Protein AF-A0A534JGQ1-F1 (afdb_monomer_lite)

Secondary structure (DSSP, 8-state):
--HHHHHHHHHHHHHHHHHHHS----S-S-----TTSEEEEEEEEEEP---SSEEEEEEEEEEEE----TTEEEEEEEEEEE--TT-EEEEEEEESS--SS-SEEEPPTTT-PEEE--SSEEEEE--SSTTEEEEEEE-EETTEE--S-SSEEEEEEEEEEEETTPPP--EEEEEEEEEEE-SS-EEEEEEEEEEE--

Radius of gyration: 22.87 Å; chains: 1; bounding box: 41×34×90 Å

Sequence (198 aa):
MTVLMLVAAALLGSFLATVATDTLRLGPSSYVLPRDALGVFVTVTRSADGDPKTDYYSVLIRIENRVTDPAIQPYRADVIVRVASGGIFGGWWPVAGDYEGPGALTLPPPDGRTLSFPAGAIGTQRTSAFDLIHWTASGERGLRSQPIFGSSTNFYIETVRVPEGNSLAPIVTVSLFWYFRNALQAYPVASSTITGSP

Foldseek 3Di:
DPVVVVVVCVVVVVVVVVVVVVPPDPDDQADDADPPQKDKDKDKDWDDDPDQWKTKIKIKIKIWGPDPPPQKFWFKKKKKKFWPAQKAFDDKDWQWADDPDDQWDQADPPRRDIGGYAHFDKDWDDDPGRGMTMIMTGQDDPPGGDHRDHTMTMIMGNIIIHTPPDDIKMWMKMKIWIWRDDPP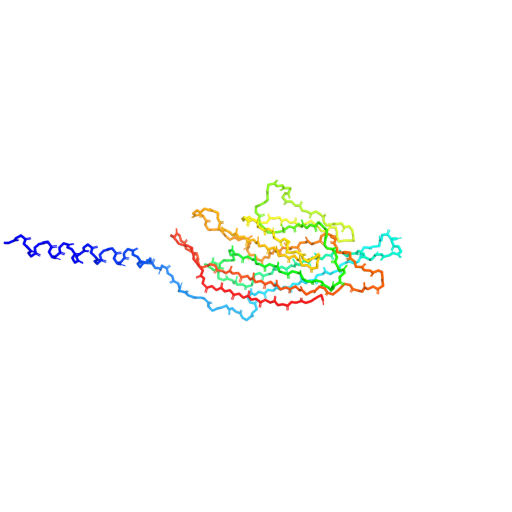DTDTHDMDMDIDTD

Structure (mmCIF, N/CA/C/O backbone):
data_AF-A0A534JGQ1-F1
#
_entry.id   AF-A0A534JGQ1-F1
#
loop_
_atom_site.group_PDB
_atom_site.id
_atom_site.type_symbol
_atom_site.label_atom_id
_atom_site.label_alt_id
_atom_site.label_comp_id
_atom_site.label_asym_id
_atom_site.label_entity_id
_atom_site.label_seq_id
_atom_site.pdbx_PDB_ins_code
_atom_site.Cartn_x
_atom_site.Cartn_y
_atom_site.Cartn_z
_atom_site.occupancy
_atom_site.B_iso_or_equiv
_atom_site.auth_seq_id
_atom_site.auth_comp_id
_atom_site.auth_asym_id
_atom_site.auth_atom_id
_atom_site.pdbx_PDB_model_num
ATOM 1 N N . MET A 1 1 ? -11.899 16.059 64.165 1.00 53.81 1 MET A N 1
ATOM 2 C CA . MET A 1 1 ? -12.766 15.440 63.132 1.00 53.81 1 MET A CA 1
ATOM 3 C C . MET A 1 1 ? -12.462 15.901 61.699 1.00 53.81 1 MET A C 1
ATOM 5 O O . MET A 1 1 ? -13.093 15.419 60.776 1.00 53.81 1 MET A O 1
ATOM 9 N N . THR A 1 2 ? -11.494 16.796 61.486 1.00 58.94 2 THR A N 1
ATOM 10 C CA . THR A 1 2 ? -11.183 17.414 60.181 1.00 58.94 2 THR A CA 1
ATOM 11 C C . THR A 1 2 ? -10.088 16.689 59.394 1.00 58.94 2 THR A C 1
ATOM 13 O O . THR A 1 2 ? -10.147 16.633 58.171 1.00 58.94 2 THR A O 1
ATOM 16 N N . VAL A 1 3 ? -9.125 16.062 60.076 1.00 53.72 3 VAL A N 1
ATOM 17 C CA . VAL A 1 3 ? -7.995 15.369 59.423 1.00 53.72 3 VAL A CA 1
ATOM 18 C C . VAL A 1 3 ? -8.436 14.073 58.726 1.00 53.72 3 VAL A C 1
ATOM 20 O O . VAL A 1 3 ? -7.987 13.788 57.622 1.00 53.72 3 VAL A O 1
ATOM 23 N N . LEU A 1 4 ? -9.375 13.322 59.316 1.00 50.81 4 LEU A N 1
ATOM 24 C CA . LEU A 1 4 ? -9.863 12.057 58.747 1.00 50.81 4 LEU A CA 1
ATOM 25 C C . LEU A 1 4 ? -10.649 12.264 57.435 1.00 50.81 4 LEU A C 1
ATOM 27 O O . LEU A 1 4 ? -10.512 11.475 56.506 1.00 50.81 4 LEU A O 1
ATOM 31 N N . MET A 1 5 ? -11.426 13.352 57.339 1.00 53.75 5 MET A N 1
ATOM 32 C CA . MET A 1 5 ? -12.146 13.729 56.113 1.00 53.75 5 MET A CA 1
ATOM 33 C C . MET A 1 5 ? -11.197 14.167 54.996 1.00 53.75 5 MET A C 1
ATOM 35 O O . MET A 1 5 ? -11.438 13.839 53.840 1.00 53.75 5 MET A O 1
ATOM 39 N N . LEU A 1 6 ? -10.107 14.864 55.331 1.00 53.91 6 LEU A N 1
ATOM 40 C CA . LEU A 1 6 ? -9.097 15.286 54.357 1.00 53.91 6 LEU A CA 1
ATOM 41 C C . LEU A 1 6 ? -8.338 14.094 53.767 1.00 53.91 6 LEU A C 1
ATOM 43 O O . LEU A 1 6 ? -8.118 14.050 52.562 1.00 53.91 6 LEU A O 1
ATOM 47 N N . VAL A 1 7 ? -8.000 13.100 54.593 1.00 59.41 7 VAL A N 1
ATOM 48 C CA . VAL A 1 7 ? -7.356 11.862 54.128 1.00 59.41 7 VAL A CA 1
ATOM 49 C C . VAL A 1 7 ? -8.317 11.033 53.273 1.00 59.41 7 VAL A C 1
ATOM 51 O O . VAL A 1 7 ? -7.926 10.554 52.213 1.00 59.41 7 VAL A O 1
ATOM 54 N N . ALA A 1 8 ? -9.587 10.921 53.674 1.00 54.66 8 ALA A N 1
ATOM 55 C CA . ALA A 1 8 ? -10.603 10.227 52.883 1.00 54.66 8 ALA A CA 1
ATOM 56 C C . ALA A 1 8 ? -10.868 10.920 51.534 1.00 54.66 8 ALA A C 1
ATOM 58 O O . ALA A 1 8 ? -10.947 10.248 50.510 1.00 54.66 8 ALA A O 1
ATOM 59 N N . ALA A 1 9 ? -10.940 12.254 51.505 1.00 57.72 9 ALA A N 1
ATOM 60 C CA . ALA A 1 9 ? -11.116 13.025 50.275 1.00 57.72 9 ALA A CA 1
ATOM 61 C C . ALA A 1 9 ? -9.882 12.959 49.362 1.00 57.72 9 ALA A C 1
ATOM 63 O O . ALA A 1 9 ? -10.031 12.863 48.147 1.00 57.72 9 ALA A O 1
ATOM 64 N N . ALA A 1 10 ? -8.672 12.956 49.928 1.00 55.16 10 ALA A N 1
ATOM 65 C CA . ALA A 1 10 ? -7.435 12.806 49.165 1.00 55.16 10 ALA A CA 1
ATOM 66 C C . ALA A 1 10 ? -7.296 11.399 48.563 1.00 55.16 10 ALA A C 1
ATOM 68 O O . ALA A 1 10 ? -6.889 11.278 47.412 1.00 55.16 10 ALA A O 1
ATOM 69 N N . LEU A 1 11 ? -7.682 10.353 49.303 1.00 53.56 11 LEU A N 1
ATOM 70 C CA . LEU A 1 11 ? -7.700 8.971 48.811 1.00 53.56 11 LEU A CA 1
ATOM 71 C C . LEU A 1 11 ? -8.790 8.739 47.759 1.00 53.56 11 LEU A C 1
ATOM 73 O O . LEU A 1 11 ? -8.560 8.028 46.787 1.00 53.56 11 LEU A O 1
ATOM 77 N N . LEU A 1 12 ? -9.965 9.357 47.912 1.00 50.16 12 LEU A N 1
ATOM 78 C CA . LEU A 1 12 ? -11.032 9.277 46.913 1.00 50.16 12 LEU A CA 1
ATOM 79 C C . LEU A 1 12 ? -10.681 10.085 45.654 1.00 50.16 12 LEU A C 1
ATOM 81 O O . LEU A 1 12 ? -10.940 9.640 44.540 1.00 50.16 12 LEU A O 1
ATOM 85 N N . GLY A 1 13 ? -10.055 11.253 45.826 1.00 52.19 13 GLY A N 1
ATOM 86 C CA . GLY A 1 13 ? -9.576 12.101 44.737 1.00 52.19 13 GLY A CA 1
ATOM 87 C C . GLY A 1 13 ? -8.433 11.459 43.955 1.00 52.19 13 GLY A C 1
ATOM 88 O O . GLY A 1 13 ? -8.450 11.493 42.728 1.00 52.19 13 GLY A O 1
ATOM 89 N N . SER A 1 14 ? -7.4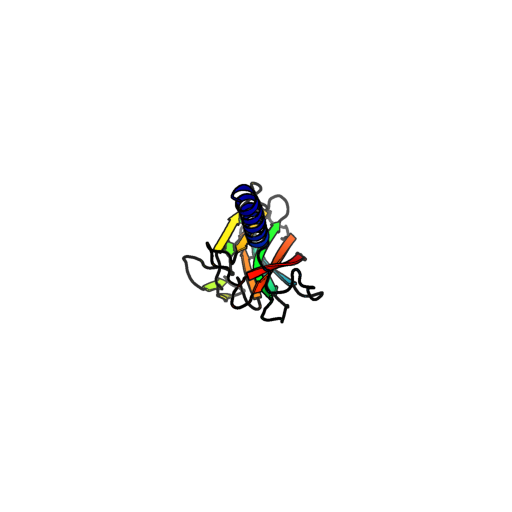84 10.808 44.636 1.00 51.44 14 SER A N 1
ATOM 90 C CA . SER A 1 14 ? -6.433 10.037 43.970 1.00 51.44 14 SER A CA 1
ATOM 91 C C . SER A 1 14 ? -6.996 8.783 43.307 1.00 51.44 14 SER A C 1
ATOM 93 O O . SER A 1 14 ? -6.642 8.517 42.166 1.00 51.44 14 SER A O 1
ATOM 95 N N . PHE A 1 15 ? -7.936 8.064 43.928 1.00 51.28 15 PHE A N 1
ATOM 96 C CA . PHE A 1 15 ? -8.607 6.925 43.295 1.00 51.28 15 PHE A CA 1
ATOM 97 C C . PHE A 1 15 ? -9.347 7.334 42.011 1.00 51.28 15 PHE A C 1
ATOM 99 O O . PHE A 1 15 ? -9.134 6.725 40.968 1.00 51.28 15 PHE A O 1
ATOM 106 N N . LEU A 1 16 ? -10.134 8.416 42.038 1.00 51.69 16 LEU A N 1
ATOM 107 C CA . LEU A 1 16 ? -10.824 8.933 40.850 1.00 51.69 16 LEU A CA 1
ATOM 108 C C . LEU A 1 16 ? -9.852 9.466 39.787 1.00 51.69 16 LEU A C 1
ATOM 110 O O . LEU A 1 16 ? -10.082 9.243 38.603 1.00 51.69 16 LEU A O 1
ATOM 114 N N . ALA A 1 17 ? -8.752 10.112 40.182 1.00 48.53 17 ALA A N 1
ATOM 115 C CA . ALA A 1 17 ? -7.719 10.563 39.248 1.00 48.53 17 ALA A CA 1
ATOM 116 C C . ALA A 1 17 ? -6.944 9.392 38.616 1.00 48.53 17 ALA A C 1
ATOM 118 O O . ALA A 1 17 ? -6.585 9.466 37.444 1.00 48.53 17 ALA A O 1
ATOM 119 N N . THR A 1 18 ? -6.736 8.298 39.355 1.00 44.84 18 THR A N 1
ATOM 120 C CA . THR A 1 18 ? -6.043 7.101 38.848 1.00 44.84 18 THR A CA 1
ATOM 121 C C . THR A 1 18 ? -6.963 6.273 37.941 1.00 44.84 18 THR A C 1
ATOM 123 O O . THR A 1 18 ? -6.531 5.801 36.893 1.00 44.84 18 THR A O 1
ATOM 126 N N . VAL A 1 19 ? -8.258 6.171 38.271 1.00 48.34 19 VAL A N 1
ATOM 127 C CA . VAL A 1 19 ? -9.272 5.553 37.393 1.00 48.34 19 VAL A CA 1
ATOM 128 C C . VAL A 1 19 ? -9.524 6.414 36.148 1.00 48.34 19 VAL A C 1
ATOM 130 O O . VAL A 1 19 ? -9.790 5.872 35.084 1.00 48.34 19 VAL A O 1
ATOM 133 N N . ALA A 1 20 ? -9.377 7.741 36.226 1.00 44.94 20 ALA A N 1
ATOM 134 C CA . ALA A 1 20 ? -9.488 8.618 35.057 1.00 44.94 20 ALA A CA 1
ATOM 135 C C . ALA A 1 20 ? -8.320 8.467 34.064 1.00 44.94 20 ALA A C 1
ATOM 137 O O . ALA A 1 20 ? -8.494 8.744 32.877 1.00 44.94 20 ALA A O 1
ATOM 138 N N . THR A 1 21 ? -7.144 8.020 34.519 1.00 45.94 21 THR A N 1
ATOM 139 C CA . THR A 1 21 ? -6.029 7.685 33.617 1.00 45.94 21 THR A CA 1
ATOM 140 C C . THR A 1 21 ? -6.145 6.293 33.010 1.00 45.94 21 THR A C 1
ATOM 142 O O . THR A 1 21 ? -5.566 6.052 31.951 1.00 45.94 21 THR A O 1
ATOM 145 N N . ASP A 1 22 ? -6.929 5.405 33.624 1.00 43.59 22 ASP A N 1
ATOM 146 C CA . ASP A 1 22 ? -7.271 4.116 33.034 1.00 43.59 22 ASP A CA 1
ATOM 147 C C . ASP A 1 22 ? -8.451 4.340 32.087 1.00 43.59 22 ASP A C 1
ATOM 149 O O . ASP A 1 22 ? -9.627 4.276 32.447 1.00 43.59 22 ASP A O 1
ATOM 153 N N . THR A 1 23 ? -8.126 4.740 30.859 1.00 57.50 23 THR A N 1
ATOM 154 C CA . THR A 1 23 ? -9.116 4.993 29.813 1.00 57.50 23 THR A CA 1
ATOM 155 C C . THR A 1 23 ? -9.907 3.706 29.627 1.00 57.50 23 THR A C 1
ATOM 157 O O . THR A 1 23 ? -9.396 2.735 29.074 1.00 57.50 23 THR A O 1
ATOM 160 N N . LEU A 1 24 ? -11.135 3.673 30.149 1.00 67.38 24 LEU A N 1
ATOM 161 C CA . LEU A 1 24 ? -11.964 2.475 30.193 1.00 67.38 24 LEU A CA 1
ATOM 162 C C . LEU A 1 24 ? -12.174 1.990 28.754 1.00 67.38 24 LEU A C 1
ATOM 164 O O . LEU A 1 24 ? -12.918 2.596 27.984 1.00 67.38 24 LEU A O 1
ATOM 168 N N . ARG A 1 25 ? -11.423 0.959 28.358 1.00 74.19 25 ARG A N 1
ATOM 169 C CA . ARG A 1 25 ? -11.355 0.477 26.979 1.00 74.19 25 ARG A CA 1
ATOM 170 C C . ARG A 1 25 ? -12.551 -0.434 26.736 1.00 74.19 25 ARG A C 1
ATOM 172 O O . ARG A 1 25 ? -12.612 -1.547 27.249 1.00 74.19 25 ARG A O 1
ATOM 179 N N . LEU A 1 26 ? -13.530 0.059 25.986 1.00 82.00 26 LEU A N 1
ATOM 180 C CA . LEU A 1 26 ? -14.804 -0.616 25.744 1.00 82.00 26 LEU A CA 1
ATOM 181 C C . LEU A 1 26 ? -14.701 -1.564 24.546 1.00 82.00 26 LEU A C 1
ATOM 183 O O . LEU A 1 26 ? -15.372 -1.389 23.529 1.00 82.00 26 LEU A O 1
ATOM 187 N N . GLY A 1 27 ? -13.837 -2.567 24.665 1.00 85.31 27 GLY A N 1
ATOM 188 C CA . GLY A 1 27 ? -13.618 -3.556 23.620 1.00 85.31 27 GLY A CA 1
ATOM 189 C C . GLY A 1 27 ? -12.292 -4.297 23.780 1.00 85.31 27 GLY A C 1
ATOM 190 O O . GLY A 1 27 ? -11.651 -4.218 24.830 1.00 85.31 27 GLY A O 1
ATOM 191 N N . PRO A 1 28 ? -11.857 -5.026 22.742 1.00 88.38 28 PRO A N 1
ATOM 192 C CA . PRO A 1 28 ? -10.640 -5.818 22.811 1.00 88.38 28 PRO A CA 1
ATOM 193 C C . PRO A 1 28 ? -9.408 -4.920 22.935 1.00 88.38 28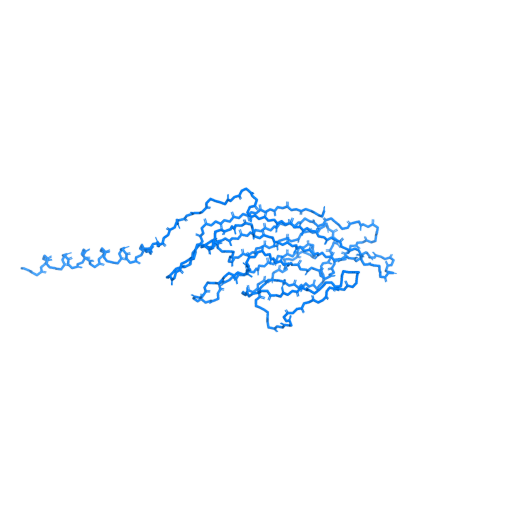 PRO A C 1
ATOM 195 O O . PRO A 1 28 ? -9.370 -3.821 22.384 1.00 88.38 28 PRO A O 1
ATOM 198 N N . SER A 1 29 ? -8.376 -5.392 23.632 1.00 87.69 29 SER A N 1
ATOM 199 C CA . SER A 1 29 ? -7.087 -4.695 23.703 1.00 87.69 29 SER A CA 1
ATOM 200 C C . SER A 1 29 ? -6.169 -4.998 22.514 1.00 87.69 29 SER A C 1
ATOM 202 O O . SER A 1 29 ? -5.261 -4.219 22.223 1.00 87.69 29 SER A O 1
ATOM 204 N N . SER A 1 30 ? -6.425 -6.118 21.836 1.00 91.81 30 SER A N 1
ATOM 205 C CA . SER A 1 30 ? -5.731 -6.608 20.647 1.00 91.81 30 SER A CA 1
ATOM 206 C C . SER A 1 30 ? -6.695 -7.423 19.786 1.00 91.81 30 SER A C 1
ATOM 208 O O . SER A 1 30 ? -7.712 -7.908 20.283 1.00 91.81 30 SER A O 1
ATOM 210 N N . TYR A 1 31 ? -6.384 -7.584 18.504 1.00 94.75 31 TYR A N 1
ATOM 211 C CA . TYR A 1 31 ? -7.175 -8.403 17.591 1.00 94.75 31 TYR A CA 1
ATOM 212 C C . TYR A 1 31 ? -6.276 -9.393 16.854 1.00 94.75 31 TYR A C 1
ATOM 214 O O . TYR A 1 31 ? -5.246 -9.011 16.298 1.00 94.75 31 TYR A O 1
ATOM 222 N N . VAL A 1 32 ? -6.662 -10.670 16.845 1.00 96.31 32 VAL A N 1
ATOM 223 C CA . VAL A 1 32 ? -5.926 -11.705 16.113 1.00 96.31 32 VAL A CA 1
ATOM 224 C C . VAL A 1 32 ? -6.324 -11.630 14.644 1.00 96.31 32 VAL A C 1
ATOM 226 O O . VAL A 1 32 ? -7.436 -11.996 14.274 1.00 96.31 32 VAL A O 1
ATOM 229 N N . LEU A 1 33 ? -5.411 -11.137 13.810 1.00 96.19 33 LEU A N 1
ATOM 230 C CA . LEU A 1 33 ? -5.634 -11.031 12.373 1.00 96.19 33 LEU A CA 1
ATOM 231 C C . LEU A 1 33 ? -5.677 -12.419 11.709 1.00 96.19 33 LEU A C 1
ATOM 233 O O . LEU A 1 33 ? -4.881 -13.293 12.073 1.00 96.19 33 LEU A O 1
ATOM 237 N N . PRO A 1 34 ? -6.543 -12.630 10.698 1.00 94.94 34 PRO A N 1
ATOM 238 C CA . PRO A 1 34 ? -6.436 -13.798 9.833 1.00 94.94 34 PRO A CA 1
ATOM 239 C C . PRO A 1 34 ? -5.087 -13.798 9.101 1.00 94.94 34 PRO A C 1
ATOM 241 O O . PRO A 1 34 ? -4.481 -12.747 8.874 1.00 94.94 34 PRO A O 1
ATOM 244 N N . ARG A 1 35 ? -4.608 -14.986 8.710 1.00 92.38 35 ARG A N 1
ATOM 245 C CA . ARG A 1 35 ? -3.290 -15.158 8.068 1.00 92.38 35 ARG A CA 1
ATOM 246 C C . ARG A 1 35 ? -3.119 -14.269 6.829 1.00 92.38 35 ARG A C 1
ATOM 248 O O . ARG A 1 35 ? -2.015 -13.812 6.560 1.00 92.38 35 ARG A O 1
ATOM 255 N N . ASP A 1 36 ? -4.192 -14.039 6.089 1.00 93.62 36 ASP A N 1
ATOM 256 C CA . ASP A 1 36 ? -4.238 -13.272 4.849 1.00 93.62 36 ASP A CA 1
ATOM 257 C C . ASP A 1 36 ? -4.909 -11.898 5.016 1.00 93.62 36 ASP A C 1
ATOM 259 O O . ASP A 1 36 ? -5.370 -11.326 4.036 1.00 93.62 36 ASP A O 1
ATOM 263 N N . ALA A 1 37 ? -4.939 -11.338 6.234 1.00 95.75 37 ALA A N 1
ATOM 264 C CA . ALA A 1 37 ? -5.572 -10.045 6.536 1.00 95.75 37 ALA A CA 1
ATOM 265 C C . ALA A 1 37 ? -5.145 -8.885 5.619 1.00 95.75 37 ALA A C 1
ATOM 267 O O . ALA A 1 37 ? -5.928 -7.959 5.399 1.00 95.75 37 ALA A O 1
ATOM 268 N N . LEU A 1 38 ? -3.912 -8.932 5.109 1.00 96.75 38 LEU A N 1
ATOM 269 C CA . LEU A 1 38 ? -3.338 -7.966 4.180 1.00 96.75 38 LEU A CA 1
ATOM 270 C C . LEU A 1 38 ? -3.011 -8.662 2.853 1.00 96.75 38 LEU A C 1
ATOM 272 O O . LEU A 1 38 ? -2.301 -9.664 2.835 1.00 96.75 38 LEU A O 1
ATOM 276 N N . GLY A 1 39 ? -3.496 -8.107 1.743 1.00 95.38 39 GLY A N 1
ATOM 277 C CA . GLY A 1 39 ? -3.053 -8.449 0.391 1.00 95.38 39 GLY A CA 1
ATOM 278 C C . GLY A 1 39 ? -2.266 -7.297 -0.230 1.00 95.38 39 GLY A C 1
ATOM 279 O O . GLY A 1 39 ? -2.650 -6.139 -0.077 1.00 95.38 39 GLY A O 1
ATOM 280 N N . VAL A 1 40 ? -1.177 -7.600 -0.937 1.00 94.88 40 VAL A N 1
ATOM 281 C CA . VAL A 1 40 ? -0.375 -6.608 -1.668 1.00 94.88 40 VAL A CA 1
ATOM 282 C C . VAL A 1 40 ? -0.105 -7.136 -3.067 1.00 94.88 40 VAL A C 1
ATOM 284 O O . VAL A 1 40 ? 0.408 -8.242 -3.217 1.00 94.88 40 VAL A O 1
ATOM 287 N N . PHE A 1 41 ? -0.433 -6.338 -4.078 1.00 93.56 41 PHE A N 1
ATOM 288 C CA . PHE A 1 41 ? -0.172 -6.652 -5.479 1.00 93.56 41 PHE A CA 1
ATOM 289 C C . PHE A 1 41 ? 0.594 -5.504 -6.110 1.00 93.56 41 PHE A C 1
ATOM 291 O O . PHE A 1 41 ? 0.178 -4.351 -6.003 1.00 93.56 41 PHE A O 1
ATOM 298 N N . VAL A 1 42 ? 1.702 -5.825 -6.768 1.00 93.56 42 VAL A N 1
ATOM 299 C CA . VAL A 1 42 ? 2.568 -4.849 -7.424 1.00 93.56 42 VAL A CA 1
ATOM 300 C C . VAL A 1 42 ? 2.494 -5.092 -8.922 1.00 93.56 42 VAL A C 1
ATOM 302 O O . VAL A 1 42 ? 2.634 -6.216 -9.388 1.00 93.56 42 VAL A O 1
ATOM 305 N N . THR A 1 43 ? 2.245 -4.042 -9.689 1.00 92.12 43 THR A N 1
ATOM 306 C CA . THR A 1 43 ? 2.254 -4.086 -11.150 1.00 92.12 43 THR A CA 1
ATOM 307 C C . THR A 1 43 ? 3.233 -3.046 -11.653 1.00 92.12 43 THR A C 1
ATOM 309 O O . THR A 1 43 ? 3.129 -1.872 -11.302 1.00 92.12 43 THR A O 1
ATOM 312 N N . VAL A 1 44 ? 4.181 -3.483 -12.476 1.00 91.75 44 VAL A N 1
ATOM 313 C CA . VAL A 1 44 ? 5.176 -2.621 -13.113 1.00 91.75 44 VAL A CA 1
ATOM 314 C C . VAL A 1 44 ? 4.887 -2.575 -14.601 1.00 91.75 44 VAL A C 1
ATOM 316 O O . VAL A 1 44 ? 4.790 -3.616 -15.247 1.00 91.75 44 VAL A O 1
ATOM 319 N N . THR A 1 45 ? 4.768 -1.369 -15.145 1.00 90.31 45 THR A N 1
ATOM 320 C CA . THR A 1 45 ? 4.529 -1.161 -16.576 1.00 90.31 45 THR A CA 1
ATOM 321 C C . THR A 1 45 ? 5.675 -0.357 -17.155 1.00 90.31 45 THR A C 1
ATOM 323 O O . THR A 1 45 ? 5.971 0.723 -16.654 1.00 90.31 45 THR A O 1
ATOM 326 N N . ARG A 1 46 ? 6.329 -0.874 -18.199 1.00 87.69 46 ARG A N 1
ATOM 327 C CA . ARG A 1 46 ? 7.330 -0.117 -18.961 1.00 87.69 46 ARG A CA 1
ATOM 328 C C . ARG A 1 46 ? 6.621 0.801 -19.951 1.00 87.69 46 ARG A C 1
ATOM 330 O O . ARG A 1 46 ? 5.776 0.342 -20.718 1.00 87.69 46 ARG A O 1
ATOM 337 N N . SER A 1 47 ? 7.004 2.067 -19.957 1.00 83.56 47 SER A N 1
ATOM 338 C CA . SER A 1 47 ? 6.579 3.054 -20.942 1.00 83.56 47 SER A CA 1
ATOM 339 C C . SER A 1 47 ? 7.618 3.121 -22.055 1.00 83.56 47 SER A C 1
ATOM 341 O O . SER A 1 47 ? 8.805 3.288 -21.787 1.00 83.56 47 SER A O 1
ATOM 343 N N . ALA A 1 48 ? 7.181 2.979 -23.306 1.00 74.12 48 ALA A N 1
ATOM 344 C CA . ALA A 1 48 ? 8.038 3.237 -24.456 1.00 74.12 48 ALA A CA 1
ATOM 345 C C . ALA A 1 48 ? 8.068 4.745 -24.713 1.00 74.12 48 ALA A C 1
ATOM 347 O O . ALA A 1 48 ? 7.028 5.334 -25.003 1.00 74.12 48 ALA A O 1
ATOM 348 N N . ASP A 1 49 ? 9.238 5.364 -24.604 1.00 73.00 49 ASP A N 1
ATOM 349 C CA . ASP A 1 49 ? 9.384 6.814 -24.755 1.00 73.00 49 ASP A CA 1
ATOM 350 C C . ASP A 1 49 ? 10.480 7.219 -25.760 1.00 73.00 49 ASP A C 1
ATOM 352 O O . ASP A 1 49 ? 10.594 8.390 -26.116 1.00 73.00 49 ASP A O 1
ATOM 356 N N . GLY A 1 50 ? 11.232 6.241 -26.280 1.00 71.62 50 GLY A N 1
ATOM 357 C CA . GLY A 1 50 ? 12.270 6.451 -27.286 1.00 71.62 50 GLY A CA 1
ATOM 358 C C . GLY A 1 50 ? 13.551 7.094 -26.748 1.00 71.62 50 GLY A C 1
ATOM 359 O O . GLY A 1 50 ? 14.382 7.501 -27.560 1.00 71.62 50 GLY A O 1
ATOM 360 N N . ASP A 1 51 ? 13.725 7.195 -25.424 1.00 81.00 51 ASP A N 1
ATOM 361 C CA . ASP A 1 51 ? 14.957 7.686 -24.803 1.00 81.00 51 ASP A CA 1
ATOM 362 C C . ASP A 1 51 ? 16.059 6.606 -24.886 1.00 81.00 51 ASP A C 1
ATOM 364 O O . ASP A 1 51 ? 15.922 5.535 -24.295 1.00 81.00 51 ASP A O 1
ATOM 368 N N . PRO A 1 52 ? 17.182 6.864 -25.585 1.00 79.75 52 PRO A N 1
ATOM 369 C CA . PRO A 1 52 ? 18.274 5.903 -25.746 1.00 79.75 52 PRO A CA 1
ATOM 370 C C . PRO A 1 52 ? 19.216 5.852 -24.530 1.00 79.75 52 PRO A C 1
ATOM 372 O O . PRO A 1 52 ? 20.379 5.488 -24.665 1.00 79.75 52 PRO A O 1
ATOM 375 N N . LYS A 1 53 ? 18.809 6.375 -23.369 1.00 84.94 53 LYS A N 1
ATOM 376 C CA . LYS A 1 53 ? 19.629 6.383 -22.144 1.00 84.94 53 LYS A CA 1
ATOM 377 C C . LYS A 1 53 ? 18.872 5.933 -20.906 1.00 84.94 53 LYS A C 1
ATOM 379 O O . LYS A 1 53 ? 19.507 5.552 -19.918 1.00 84.94 53 LYS A O 1
ATOM 384 N N . THR A 1 54 ? 17.547 5.980 -20.943 1.00 87.06 54 THR A N 1
ATOM 385 C CA . THR A 1 54 ? 16.712 5.797 -19.762 1.00 87.06 54 THR A CA 1
ATOM 386 C C . THR A 1 54 ? 15.491 4.971 -20.121 1.00 87.06 54 THR A C 1
ATOM 388 O O . THR A 1 54 ? 14.792 5.279 -21.074 1.00 87.06 54 THR A O 1
ATOM 391 N N . ASP A 1 55 ? 15.199 3.964 -19.307 1.00 88.06 55 ASP A N 1
ATOM 392 C CA . ASP A 1 55 ? 13.921 3.272 -19.335 1.00 88.06 55 ASP A CA 1
ATOM 393 C C . ASP A 1 55 ? 12.971 3.872 -18.296 1.00 88.06 55 ASP A C 1
ATOM 395 O O . ASP A 1 55 ? 13.356 4.157 -17.154 1.00 88.06 55 ASP A O 1
ATOM 399 N N . TYR A 1 56 ? 11.706 4.024 -18.685 1.00 88.88 56 TYR A N 1
ATOM 400 C CA . TYR A 1 56 ? 10.665 4.615 -17.853 1.00 88.88 56 TYR A CA 1
ATOM 401 C C . TYR A 1 56 ? 9.642 3.562 -17.471 1.00 88.88 56 TYR A C 1
ATOM 403 O O . TYR A 1 56 ? 9.159 2.792 -18.301 1.00 88.88 56 TYR A O 1
ATOM 411 N N . TYR A 1 57 ? 9.289 3.555 -16.195 1.00 90.31 57 TYR A N 1
ATOM 412 C CA . TYR A 1 57 ? 8.333 2.619 -15.634 1.00 90.31 57 TYR A CA 1
ATOM 413 C C . TYR A 1 57 ? 7.310 3.346 -14.777 1.00 90.31 57 TYR A C 1
ATOM 415 O O . TYR A 1 57 ? 7.641 4.318 -14.105 1.00 90.31 57 TYR A O 1
ATOM 423 N N . SER A 1 58 ? 6.092 2.830 -14.728 1.00 90.12 58 SER A N 1
ATOM 424 C CA . SER A 1 58 ? 5.117 3.169 -13.699 1.00 90.12 58 SER A CA 1
ATOM 425 C C . SER A 1 58 ? 4.902 1.975 -12.773 1.00 90.12 58 SER A C 1
ATOM 427 O O . SER A 1 58 ? 5.086 0.817 -13.166 1.00 90.12 58 SER A O 1
ATOM 429 N N . VAL A 1 59 ? 4.549 2.253 -11.516 1.00 90.56 59 VAL A N 1
ATOM 430 C CA . VAL A 1 59 ? 4.317 1.218 -10.500 1.00 90.56 59 VAL A CA 1
ATOM 431 C C . VAL A 1 59 ? 2.953 1.438 -9.869 1.00 90.56 59 VAL A C 1
ATOM 433 O O . VAL A 1 59 ? 2.709 2.472 -9.250 1.00 90.56 59 VAL A O 1
ATOM 436 N N . LEU A 1 60 ? 2.073 0.450 -9.995 1.00 90.75 60 LEU A N 1
ATOM 437 C CA . LEU A 1 60 ? 0.790 0.408 -9.308 1.00 90.75 60 LEU A CA 1
ATOM 438 C C . LEU A 1 60 ? 0.862 -0.608 -8.172 1.00 90.75 60 LEU A C 1
ATOM 440 O O . LEU A 1 60 ? 1.159 -1.780 -8.394 1.00 90.75 60 LEU A O 1
ATOM 444 N N . ILE A 1 61 ? 0.565 -0.161 -6.957 1.00 92.00 61 ILE A N 1
ATOM 445 C CA . ILE A 1 61 ? 0.511 -1.005 -5.766 1.00 92.00 61 ILE A CA 1
ATOM 446 C C . ILE A 1 61 ? -0.934 -1.042 -5.293 1.00 92.00 61 ILE A C 1
ATOM 448 O O . ILE A 1 61 ? -1.472 -0.019 -4.880 1.00 92.00 61 ILE A O 1
ATOM 452 N N . ARG A 1 62 ? -1.560 -2.216 -5.334 1.00 91.38 62 ARG A N 1
ATOM 453 C CA . ARG A 1 62 ? -2.888 -2.450 -4.764 1.00 91.38 62 ARG A CA 1
ATOM 454 C C . ARG A 1 62 ? -2.746 -3.078 -3.386 1.00 91.38 62 ARG A C 1
ATOM 456 O O . ARG A 1 62 ? -2.052 -4.079 -3.224 1.00 91.38 62 ARG A O 1
ATOM 463 N N . ILE A 1 63 ? -3.442 -2.501 -2.417 1.00 92.12 63 ILE A N 1
ATOM 464 C CA . ILE A 1 63 ? -3.471 -2.938 -1.023 1.00 92.12 63 ILE A CA 1
ATOM 465 C C . ILE A 1 63 ? -4.885 -3.424 -0.723 1.00 92.12 63 ILE A C 1
ATOM 467 O O . ILE A 1 63 ? -5.850 -2.706 -0.983 1.00 92.12 63 ILE A O 1
ATOM 471 N N . GLU A 1 64 ? -5.017 -4.625 -0.176 1.00 93.44 64 GLU A N 1
ATOM 472 C CA . GLU A 1 64 ? -6.299 -5.218 0.201 1.00 93.44 64 GLU A CA 1
ATOM 473 C C . GLU A 1 64 ? -6.377 -5.441 1.709 1.00 93.44 64 GLU A C 1
ATOM 475 O O . GLU A 1 64 ? -5.498 -6.065 2.302 1.00 93.44 64 GLU A O 1
ATOM 480 N N . ASN A 1 65 ? -7.468 -4.973 2.308 1.00 92.94 65 ASN A N 1
ATOM 481 C CA . ASN A 1 65 ? -7.917 -5.382 3.627 1.00 92.94 65 ASN A CA 1
ATOM 482 C C . ASN A 1 65 ? -8.846 -6.590 3.469 1.00 92.94 65 ASN A C 1
ATOM 484 O O . ASN A 1 65 ? -9.905 -6.487 2.849 1.00 92.94 65 ASN A O 1
ATOM 488 N N . ARG A 1 66 ? -8.463 -7.723 4.056 1.00 95.56 66 ARG A N 1
ATOM 489 C CA . ARG A 1 66 ? -9.265 -8.956 4.061 1.00 95.56 66 ARG A CA 1
ATOM 490 C C . ARG A 1 66 ? -9.876 -9.269 5.425 1.00 95.56 66 ARG A C 1
ATOM 492 O O . ARG A 1 66 ? -10.446 -10.338 5.616 1.00 95.56 66 ARG A O 1
ATOM 499 N N . VAL A 1 67 ? -9.780 -8.342 6.379 1.00 95.62 67 VAL A N 1
ATOM 500 C CA . VAL A 1 67 ? -10.498 -8.444 7.652 1.00 95.62 67 VAL A CA 1
ATOM 501 C C . VAL A 1 67 ? -11.980 -8.167 7.407 1.00 95.62 67 VAL A C 1
ATOM 503 O O . VAL A 1 67 ? -12.345 -7.108 6.901 1.00 95.62 67 VAL A O 1
ATOM 506 N N . THR A 1 68 ? -12.834 -9.125 7.765 1.00 93.38 68 THR A N 1
ATOM 507 C CA . THR A 1 68 ? -14.288 -9.047 7.547 1.00 93.38 68 THR A CA 1
ATOM 508 C C . THR A 1 68 ? -15.061 -8.512 8.750 1.00 93.38 68 THR A C 1
ATOM 510 O O . THR A 1 68 ? -16.251 -8.235 8.627 1.00 93.38 68 THR A O 1
ATOM 513 N N . ASP A 1 69 ? -14.423 -8.401 9.917 1.00 94.25 69 ASP A N 1
ATOM 514 C CA . ASP A 1 69 ? -15.058 -7.869 11.123 1.00 94.25 69 ASP A CA 1
ATOM 515 C C . ASP A 1 69 ? -15.315 -6.358 10.962 1.00 94.25 69 ASP A C 1
ATOM 517 O O . ASP A 1 69 ? -14.361 -5.583 10.863 1.00 94.25 69 ASP A O 1
ATOM 521 N N . PRO A 1 70 ? -16.582 -5.899 10.951 1.00 89.88 70 PRO A N 1
ATOM 522 C CA . PRO A 1 70 ? -16.905 -4.493 10.730 1.00 89.88 70 PRO A CA 1
ATOM 523 C C . PRO A 1 70 ? -16.431 -3.575 11.864 1.00 89.88 70 PRO A C 1
ATOM 525 O O . PRO A 1 70 ? -16.302 -2.369 11.639 1.00 89.88 70 PRO A O 1
ATOM 528 N N . ALA A 1 71 ? -16.154 -4.107 13.057 1.00 91.44 71 ALA A N 1
ATOM 529 C CA . ALA A 1 71 ? -15.583 -3.336 14.154 1.00 91.44 71 ALA A CA 1
ATOM 530 C C . ALA A 1 71 ? -14.070 -3.120 13.995 1.00 91.44 71 ALA A C 1
ATOM 532 O O . ALA A 1 71 ? -13.512 -2.286 14.704 1.00 91.44 71 ALA A O 1
ATOM 533 N N . ILE A 1 72 ? -13.405 -3.832 13.079 1.00 94.38 72 ILE A N 1
ATOM 534 C CA . ILE A 1 72 ? -11.956 -3.784 12.870 1.00 94.38 72 ILE A CA 1
ATOM 535 C C . ILE A 1 72 ? -11.662 -3.142 11.519 1.00 94.38 72 ILE A C 1
ATOM 537 O O . ILE A 1 72 ? -11.807 -3.756 10.466 1.00 94.38 72 ILE A O 1
ATOM 541 N N . GLN A 1 73 ? -11.249 -1.879 11.543 1.00 90.50 73 GLN A N 1
ATOM 542 C CA . GLN A 1 73 ? -11.150 -1.057 10.339 1.00 90.50 73 GLN A CA 1
ATOM 543 C C . GLN A 1 73 ? -9.721 -0.547 10.119 1.00 90.50 73 GLN A C 1
ATOM 545 O O . GLN A 1 73 ? -9.087 -0.107 11.085 1.00 90.50 73 GLN A O 1
ATOM 550 N N . PRO A 1 74 ? -9.204 -0.558 8.874 1.00 91.12 74 PRO A N 1
ATOM 551 C CA . PRO A 1 74 ? -7.908 0.030 8.566 1.00 91.12 74 PRO A CA 1
ATOM 552 C C . PRO A 1 74 ? -7.920 1.535 8.825 1.00 91.12 74 PRO A C 1
ATOM 554 O O . PRO A 1 74 ? -8.750 2.250 8.266 1.00 91.12 74 PRO A O 1
ATOM 557 N N . TYR A 1 75 ? -6.984 2.033 9.627 1.00 88.06 75 TYR A N 1
ATOM 558 C CA . TYR A 1 75 ? -6.877 3.464 9.945 1.00 88.06 75 TYR A CA 1
ATOM 559 C C . TYR A 1 75 ? -5.536 4.065 9.523 1.00 88.06 75 TYR A C 1
ATOM 561 O O . TYR A 1 75 ? -5.417 5.281 9.439 1.00 88.06 75 TYR A O 1
ATOM 569 N N . ARG A 1 76 ? -4.513 3.249 9.257 1.00 90.38 76 ARG A N 1
ATOM 570 C CA . ARG A 1 76 ? -3.226 3.735 8.761 1.00 90.38 76 ARG A CA 1
ATOM 571 C C . ARG A 1 76 ? -2.609 2.732 7.806 1.00 90.38 76 ARG A C 1
ATOM 573 O O . ARG A 1 76 ? -2.652 1.534 8.071 1.00 90.38 76 ARG A O 1
ATOM 580 N N . ALA A 1 77 ? -2.012 3.229 6.733 1.00 91.19 77 ALA A N 1
ATOM 581 C CA . ALA A 1 77 ? -1.192 2.451 5.821 1.00 91.19 77 ALA A CA 1
ATOM 582 C C . ALA A 1 77 ? 0.147 3.159 5.624 1.00 91.19 77 ALA A C 1
ATOM 584 O O . ALA A 1 77 ? 0.164 4.363 5.385 1.00 91.19 77 ALA A O 1
ATOM 585 N N . ASP A 1 78 ? 1.242 2.411 5.697 1.00 91.75 78 ASP A N 1
ATOM 586 C CA . ASP A 1 78 ? 2.579 2.870 5.331 1.00 91.75 78 ASP A CA 1
ATOM 587 C C . ASP A 1 78 ? 3.068 2.028 4.143 1.00 91.75 78 ASP A C 1
ATOM 589 O O . ASP A 1 78 ? 3.067 0.798 4.209 1.00 91.75 78 ASP A O 1
ATOM 593 N N . VAL A 1 79 ? 3.479 2.674 3.052 1.00 91.44 79 VAL A N 1
ATOM 594 C CA . VAL A 1 79 ? 4.037 2.034 1.853 1.00 91.44 79 VAL A CA 1
ATOM 595 C C . VAL A 1 79 ? 5.432 2.574 1.622 1.00 91.44 79 VAL A C 1
ATOM 597 O O . VAL A 1 79 ? 5.635 3.771 1.424 1.00 91.44 79 VAL A O 1
ATOM 600 N N . ILE A 1 80 ? 6.400 1.671 1.618 1.00 91.75 80 ILE A N 1
ATOM 601 C CA . ILE A 1 80 ? 7.792 1.964 1.316 1.00 91.75 80 ILE A CA 1
ATOM 602 C C . ILE A 1 80 ? 8.122 1.282 -0.001 1.00 91.75 80 ILE A C 1
ATOM 604 O O . ILE A 1 80 ? 7.998 0.065 -0.119 1.00 91.75 80 ILE A O 1
ATOM 608 N N . VAL A 1 81 ? 8.563 2.065 -0.979 1.00 91.56 81 VAL A N 1
ATOM 609 C CA . VAL A 1 81 ? 9.023 1.555 -2.271 1.00 91.56 81 VAL A CA 1
ATOM 610 C C . VAL A 1 81 ? 10.500 1.861 -2.408 1.00 91.56 81 VAL A C 1
ATOM 612 O O . VAL A 1 81 ? 10.915 3.013 -2.278 1.00 91.56 81 VAL A O 1
ATOM 615 N N . ARG A 1 82 ? 11.285 0.818 -2.664 1.00 90.56 82 ARG A N 1
ATOM 616 C CA . ARG A 1 82 ? 12.721 0.896 -2.919 1.00 90.56 82 ARG A CA 1
ATOM 617 C C . ARG A 1 82 ? 13.022 0.366 -4.304 1.00 90.56 82 ARG A C 1
ATOM 619 O O . ARG A 1 82 ? 12.483 -0.663 -4.700 1.00 90.56 82 ARG A O 1
ATOM 626 N N . VAL A 1 83 ? 13.906 1.044 -5.014 1.00 88.38 83 VAL A N 1
ATOM 627 C CA . VAL A 1 83 ? 14.427 0.594 -6.308 1.00 88.38 83 VAL A CA 1
ATOM 628 C C . VAL A 1 83 ? 15.941 0.449 -6.226 1.00 88.38 83 VAL A C 1
ATOM 630 O O . VAL A 1 83 ? 16.561 0.886 -5.258 1.00 88.38 83 VAL A O 1
ATOM 633 N N . ALA A 1 84 ? 16.543 -0.224 -7.205 1.00 81.44 84 ALA A N 1
ATOM 634 C CA . ALA A 1 84 ? 17.995 -0.345 -7.268 1.00 81.44 84 ALA A CA 1
ATOM 635 C C . ALA A 1 84 ? 18.669 1.034 -7.417 1.00 81.44 84 ALA A C 1
ATOM 637 O O . ALA A 1 84 ? 18.068 1.990 -7.917 1.00 81.44 84 ALA A O 1
ATOM 638 N N . SER A 1 85 ? 19.938 1.116 -7.005 1.00 68.38 85 SER A N 1
ATOM 639 C CA . SER A 1 85 ? 20.747 2.335 -7.107 1.00 68.38 85 SER A CA 1
ATOM 640 C C . SER A 1 85 ? 20.752 2.883 -8.540 1.00 68.38 85 SER A C 1
ATOM 642 O O . SER A 1 85 ? 20.940 2.132 -9.496 1.00 68.38 85 SER A O 1
ATOM 644 N N . GLY A 1 86 ? 20.527 4.191 -8.682 1.00 69.88 86 GLY A N 1
ATOM 645 C CA . GLY A 1 86 ? 20.358 4.870 -9.974 1.00 69.88 86 GLY A CA 1
ATOM 646 C C . GLY A 1 86 ? 18.901 5.029 -10.421 1.00 69.88 86 GLY A C 1
ATOM 647 O O . GLY A 1 86 ? 18.642 5.777 -11.361 1.00 69.88 86 GLY A O 1
ATOM 648 N N . GLY A 1 87 ? 17.950 4.390 -9.731 1.00 80.38 87 GLY A N 1
ATOM 649 C CA . GLY A 1 87 ? 16.524 4.627 -9.920 1.00 80.38 87 GLY A CA 1
ATOM 650 C C . GLY A 1 87 ? 16.101 6.013 -9.427 1.00 80.38 87 GLY A C 1
ATOM 651 O O . GLY A 1 87 ? 16.458 6.419 -8.321 1.00 80.38 87 GLY A O 1
ATOM 652 N N . ILE A 1 88 ? 15.330 6.745 -10.232 1.00 83.62 88 ILE A N 1
ATOM 653 C CA . ILE A 1 88 ? 14.822 8.073 -9.868 1.00 83.62 88 ILE A CA 1
ATOM 654 C C . ILE A 1 88 ? 13.304 8.084 -9.970 1.00 83.62 88 ILE A C 1
ATOM 656 O O . ILE A 1 88 ? 12.737 7.978 -11.057 1.00 83.62 88 ILE A O 1
ATOM 660 N N . PHE A 1 89 ? 12.648 8.291 -8.832 1.00 85.38 89 PHE A N 1
ATOM 661 C CA . PHE A 1 89 ? 11.211 8.536 -8.791 1.00 85.38 89 PHE A CA 1
ATOM 662 C C . PHE A 1 89 ? 10.830 9.950 -9.253 1.00 85.38 89 PHE A C 1
ATOM 664 O O . PHE A 1 89 ? 11.481 10.932 -8.864 1.00 85.38 89 PHE A O 1
ATOM 671 N N . GLY A 1 90 ? 9.726 10.049 -9.996 1.00 81.25 90 GLY A N 1
ATOM 672 C CA . GLY A 1 90 ? 9.058 11.285 -10.396 1.00 81.25 90 GLY A CA 1
ATOM 673 C C . GLY A 1 90 ? 7.542 11.098 -10.482 1.00 81.25 90 GLY A C 1
ATOM 674 O O . GLY A 1 90 ? 7.077 10.157 -11.111 1.00 81.25 90 GLY A O 1
ATOM 675 N N . GLY A 1 91 ? 6.786 12.000 -9.850 1.00 78.88 91 GLY A N 1
ATOM 676 C CA . GLY A 1 91 ? 5.322 11.943 -9.798 1.00 78.88 91 GLY A CA 1
ATOM 677 C C . GLY A 1 91 ? 4.783 10.763 -8.979 1.00 78.88 91 GLY A C 1
ATOM 678 O O . GLY A 1 91 ? 5.262 9.630 -9.058 1.00 78.88 91 GLY A O 1
ATOM 679 N N . TRP A 1 92 ? 3.776 11.016 -8.153 1.00 78.00 92 TRP A N 1
ATOM 680 C CA . TRP A 1 92 ? 3.060 9.963 -7.438 1.00 78.00 92 TRP A CA 1
ATOM 681 C C . TRP A 1 92 ? 1.661 10.431 -7.087 1.00 78.00 92 TRP A C 1
ATOM 683 O O . TRP A 1 92 ? 1.409 11.617 -6.877 1.00 78.00 92 TRP A O 1
ATOM 693 N N . TRP A 1 93 ? 0.768 9.460 -6.985 1.00 75.75 93 TRP A N 1
ATOM 694 C CA . TRP A 1 93 ? -0.636 9.674 -6.716 1.00 75.75 93 TRP A CA 1
ATOM 695 C C . TRP A 1 93 ? -1.075 8.711 -5.619 1.00 75.75 93 TRP A C 1
ATOM 697 O O . TRP A 1 93 ? -1.101 7.490 -5.824 1.00 75.75 93 TRP A O 1
ATOM 707 N N . PRO A 1 94 ? -1.382 9.234 -4.426 1.00 69.44 94 PRO A N 1
ATOM 708 C CA . PRO A 1 94 ? -1.823 8.398 -3.335 1.00 69.44 94 PRO A CA 1
ATOM 709 C C . PRO A 1 94 ? -3.301 8.090 -3.509 1.00 69.44 94 PRO A C 1
ATOM 711 O O . PRO A 1 94 ? -4.114 8.982 -3.342 1.00 69.44 94 PRO A O 1
ATOM 714 N N . VAL A 1 95 ? -3.673 6.850 -3.827 1.00 64.81 95 VAL A N 1
ATOM 715 C CA . VAL A 1 95 ? -5.075 6.502 -4.111 1.00 64.81 95 VAL A CA 1
ATOM 716 C C . VAL A 1 95 ? -5.865 6.099 -2.861 1.00 64.81 95 VAL A C 1
ATOM 718 O O . VAL A 1 95 ? -6.881 5.428 -2.975 1.00 64.81 95 VAL A O 1
ATOM 721 N N . ALA A 1 96 ? -5.403 6.522 -1.675 1.00 60.81 96 ALA A N 1
ATOM 722 C CA . ALA A 1 96 ? -6.079 6.466 -0.374 1.00 60.81 96 ALA A CA 1
ATOM 723 C C . ALA A 1 96 ? -5.824 7.752 0.413 1.00 60.81 96 ALA A C 1
ATOM 725 O O . ALA A 1 96 ? -4.668 8.138 0.562 1.00 60.81 96 ALA A O 1
ATOM 726 N N . GLY A 1 97 ? -6.881 8.337 0.972 1.00 55.09 97 GLY A N 1
ATOM 727 C CA . GLY A 1 97 ? -6.869 9.584 1.728 1.00 55.09 97 GLY A CA 1
ATOM 728 C C . GLY A 1 97 ? -7.541 10.768 0.997 1.00 55.09 97 GLY A C 1
ATOM 729 O O . GLY A 1 97 ? -7.526 10.865 -0.224 1.00 55.09 97 GLY A O 1
ATOM 730 N N . ASP A 1 98 ? -8.137 11.666 1.780 1.00 54.28 98 ASP A N 1
ATOM 731 C CA . ASP A 1 98 ? -8.534 13.044 1.485 1.00 54.28 98 ASP A CA 1
ATOM 732 C C . ASP A 1 98 ? -7.352 13.820 0.882 1.00 54.28 98 ASP A C 1
ATOM 734 O O . ASP A 1 98 ? -6.353 14.116 1.546 1.00 54.28 98 ASP A O 1
ATOM 738 N N . TYR A 1 99 ? -7.487 14.132 -0.403 1.00 49.53 99 TYR A N 1
ATOM 739 C CA . TYR A 1 99 ? -6.647 15.075 -1.121 1.00 49.53 99 TYR A CA 1
ATOM 740 C C . TYR A 1 99 ? -7.471 16.329 -1.436 1.00 49.53 99 TYR A C 1
ATOM 742 O O . TYR A 1 99 ? -8.618 16.226 -1.866 1.00 49.53 99 TYR A O 1
ATOM 750 N N . GLU A 1 100 ? -6.869 17.514 -1.308 1.00 47.28 100 GLU A N 1
ATOM 751 C CA . GLU A 1 100 ? -7.401 18.775 -1.855 1.00 47.28 100 GLU A CA 1
ATOM 752 C C . GLU A 1 100 ? -7.214 18.844 -3.392 1.00 47.28 100 GLU A C 1
ATOM 754 O O . GLU A 1 100 ? -6.688 19.81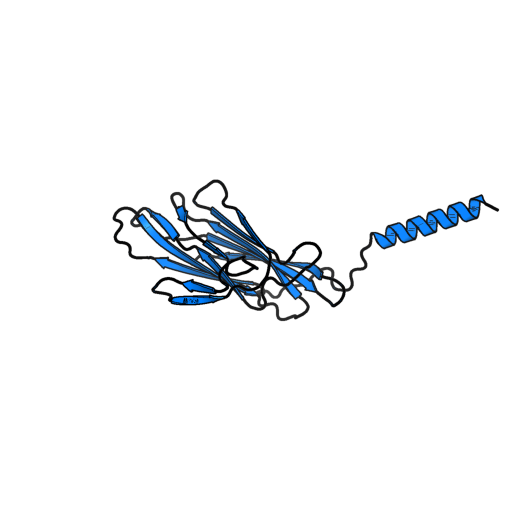3 -3.937 1.00 47.28 100 GLU A O 1
ATOM 759 N N . GLY A 1 101 ? -7.621 17.803 -4.123 1.00 48.16 101 GLY A N 1
ATOM 760 C CA . GLY A 1 101 ? -7.570 17.756 -5.588 1.00 48.16 101 GLY A CA 1
ATOM 761 C C . GLY A 1 101 ? -8.306 16.543 -6.168 1.00 48.16 101 GLY A C 1
ATOM 762 O O . GLY A 1 101 ? -8.997 15.847 -5.425 1.00 48.16 101 GLY A O 1
ATOM 763 N N . PRO A 1 102 ? -8.269 16.327 -7.498 1.00 48.47 102 PRO A N 1
ATOM 764 C CA . PRO A 1 102 ? -9.329 15.618 -8.212 1.00 48.47 102 PRO A CA 1
ATOM 765 C C . PRO A 1 102 ? -9.564 14.207 -7.662 1.00 48.47 102 PRO A C 1
ATOM 767 O O . PRO A 1 102 ? -8.656 13.387 -7.632 1.00 48.47 102 PRO A O 1
ATOM 770 N N . GLY A 1 103 ? -10.816 13.928 -7.276 1.00 57.59 103 GLY A N 1
ATOM 771 C CA . GLY A 1 103 ? -11.294 12.680 -6.662 1.00 57.59 103 GLY A CA 1
ATOM 772 C C . GLY A 1 103 ? -11.228 11.422 -7.544 1.00 57.59 103 GLY A C 1
ATOM 773 O O . GLY A 1 103 ? -11.797 10.391 -7.176 1.00 57.59 103 GLY A O 1
ATOM 774 N N . ALA A 1 104 ? -10.490 11.468 -8.657 1.00 70.12 104 ALA A N 1
ATOM 775 C CA . ALA A 1 104 ? -10.127 10.309 -9.458 1.00 70.12 104 ALA A CA 1
ATOM 776 C C . ALA A 1 104 ? -8.862 10.557 -10.308 1.00 70.12 104 ALA A C 1
ATOM 778 O O . ALA A 1 104 ? -8.647 11.666 -10.794 1.00 70.12 104 ALA A O 1
ATOM 779 N N . LEU A 1 105 ? -8.049 9.516 -10.513 1.00 73.50 105 LEU A N 1
ATOM 780 C CA . LEU A 1 105 ? -6.916 9.495 -11.446 1.00 73.50 105 LEU A CA 1
ATOM 781 C C . LEU A 1 105 ? -7.186 8.468 -12.540 1.00 73.50 105 LEU A C 1
ATOM 783 O O . LEU A 1 105 ? -7.354 7.291 -12.239 1.00 73.50 105 LEU A O 1
ATOM 787 N N . THR A 1 106 ? -7.152 8.877 -13.803 1.00 79.69 106 THR A N 1
ATOM 788 C CA . THR A 1 106 ? -7.115 7.930 -14.924 1.00 79.69 106 THR A CA 1
ATOM 789 C C . THR A 1 106 ? -5.667 7.614 -15.257 1.00 79.69 106 THR A C 1
ATOM 791 O O . THR A 1 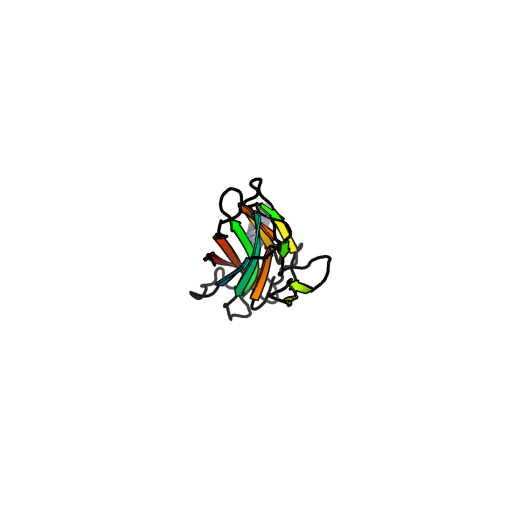106 ? -4.894 8.515 -15.578 1.00 79.69 106 THR A O 1
ATOM 794 N N . LEU A 1 107 ? -5.299 6.338 -15.154 1.00 78.88 107 LEU A N 1
ATOM 795 C CA . LEU A 1 107 ? -3.949 5.885 -15.454 1.00 78.88 107 LEU A CA 1
ATOM 796 C C . LEU A 1 107 ? -3.623 6.101 -16.938 1.00 78.88 107 LEU A C 1
ATOM 798 O O . LEU A 1 107 ? -4.489 5.886 -17.793 1.00 78.88 107 LEU A O 1
ATOM 802 N N . PRO A 1 108 ? -2.382 6.500 -17.266 1.00 71.94 108 PRO A N 1
ATOM 803 C CA . PRO A 1 108 ? -1.963 6.625 -18.651 1.00 71.94 108 PRO A CA 1
ATOM 804 C C . PRO A 1 108 ? -2.038 5.267 -19.377 1.00 71.94 108 PRO A C 1
ATOM 806 O O . PRO A 1 108 ? -2.016 4.208 -18.736 1.00 71.94 108 PRO A O 1
ATOM 809 N N . PRO A 1 109 ? -2.132 5.268 -20.719 1.00 66.19 109 PRO A N 1
ATOM 810 C CA . PRO A 1 109 ? -2.049 4.046 -21.511 1.00 66.19 109 PRO A CA 1
ATOM 811 C C . PRO A 1 109 ? -0.796 3.219 -21.162 1.00 66.19 109 PRO A C 1
ATOM 813 O O . PRO A 1 109 ? 0.245 3.801 -20.854 1.00 66.19 109 PRO A O 1
ATOM 816 N N . PRO A 1 110 ? -0.863 1.876 -21.231 1.00 64.25 110 PRO A N 1
ATOM 817 C CA . PRO A 1 110 ? -1.975 1.072 -21.749 1.00 64.25 110 PRO A CA 1
ATOM 818 C C . PRO A 1 110 ? -3.092 0.792 -20.731 1.00 64.25 110 PRO A C 1
ATOM 820 O O . PRO A 1 110 ? -4.099 0.200 -21.105 1.00 64.25 110 PRO A O 1
ATOM 823 N N . ASP A 1 111 ? -2.922 1.180 -19.466 1.00 72.81 111 ASP A N 1
ATOM 824 C CA . ASP A 1 111 ? -3.803 0.754 -18.377 1.00 72.81 111 ASP A CA 1
ATOM 825 C C . ASP A 1 111 ? -5.199 1.404 -18.474 1.00 72.81 111 ASP A C 1
ATOM 827 O O . ASP A 1 111 ? -6.216 0.710 -18.505 1.00 72.81 111 ASP A O 1
ATOM 831 N N . GLY A 1 112 ? -5.267 2.737 -18.570 1.00 71.62 112 GLY A N 1
ATOM 832 C CA . GLY A 1 112 ? -6.518 3.473 -18.809 1.00 71.62 112 GLY A CA 1
ATOM 833 C C . GLY A 1 112 ? -7.578 3.372 -17.701 1.00 71.62 112 GLY A C 1
ATOM 834 O O . GLY A 1 112 ? -8.631 4.001 -17.814 1.00 71.62 112 GLY A O 1
ATOM 835 N N . ARG A 1 113 ? -7.339 2.605 -16.626 1.00 81.38 113 ARG A N 1
ATOM 836 C CA . ARG A 1 113 ? -8.260 2.482 -15.489 1.00 81.38 113 ARG A CA 1
ATOM 837 C C . ARG A 1 113 ? -8.345 3.793 -14.711 1.00 81.38 113 ARG A C 1
ATOM 839 O O . ARG A 1 113 ? -7.334 4.434 -14.432 1.00 81.38 113 ARG A O 1
ATOM 846 N N . THR A 1 114 ? -9.556 4.146 -14.291 1.00 80.44 114 THR A N 1
ATOM 847 C CA . THR A 1 114 ? -9.789 5.239 -13.344 1.00 80.44 114 THR A CA 1
ATOM 848 C C . THR A 1 114 ? -9.741 4.708 -11.916 1.00 80.44 114 THR A C 1
ATOM 850 O O . THR A 1 114 ? -10.485 3.802 -11.546 1.00 80.44 114 THR A O 1
ATOM 853 N N . LEU A 1 115 ? -8.856 5.282 -11.112 1.00 75.12 115 LEU A N 1
ATOM 854 C CA . LEU A 1 115 ? -8.688 5.003 -9.697 1.00 75.12 115 LEU A CA 1
ATOM 855 C C . LEU A 1 115 ? -9.394 6.095 -8.887 1.00 75.12 115 LEU A C 1
ATOM 857 O O . LEU A 1 115 ? -9.186 7.278 -9.142 1.00 75.12 115 LEU A O 1
ATOM 861 N N . SER A 1 116 ? -10.226 5.707 -7.921 1.00 69.56 116 SER A N 1
ATOM 862 C CA . SER A 1 116 ? -10.944 6.633 -7.032 1.00 69.56 116 SER A CA 1
ATOM 863 C C . SER A 1 116 ? -10.276 6.715 -5.664 1.00 69.56 116 SER A C 1
ATOM 865 O O . SER A 1 116 ? -9.827 5.696 -5.140 1.00 69.56 116 SER A O 1
ATOM 867 N N . PHE A 1 117 ? -10.265 7.911 -5.077 1.00 64.19 117 PHE A N 1
ATOM 868 C CA . PHE A 1 117 ? -9.622 8.192 -3.792 1.00 64.19 117 PHE A CA 1
ATOM 869 C C . PHE A 1 117 ? -10.628 8.056 -2.618 1.00 64.19 117 PHE A C 1
ATOM 871 O O . PHE A 1 117 ? -11.600 8.809 -2.569 1.00 64.19 117 PHE A O 1
ATOM 878 N N . PRO A 1 118 ? -10.456 7.109 -1.674 1.00 57.66 118 PRO A N 1
ATOM 879 C CA . PRO A 1 118 ? -11.162 7.071 -0.392 1.00 57.66 118 PRO A CA 1
ATOM 880 C C . PRO A 1 118 ? -10.594 8.098 0.611 1.00 57.66 118 PRO A C 1
ATOM 882 O O . PRO A 1 118 ? -9.541 8.670 0.379 1.00 57.66 118 PRO A O 1
ATOM 885 N N . ALA A 1 119 ? -11.281 8.339 1.733 1.00 54.50 119 ALA A N 1
ATOM 886 C CA . ALA A 1 119 ? -11.011 9.427 2.693 1.00 54.50 119 ALA A CA 1
ATOM 887 C C . ALA A 1 119 ? -9.792 9.216 3.641 1.00 54.50 119 ALA A C 1
ATOM 889 O O . ALA A 1 119 ? -9.416 8.083 3.913 1.00 54.50 119 ALA A O 1
ATOM 890 N N . GLY A 1 120 ? -9.203 10.291 4.214 1.00 61.72 120 GLY A N 1
ATOM 891 C CA . GLY A 1 120 ? -8.089 10.249 5.211 1.00 61.72 120 GLY A CA 1
ATOM 892 C C . GLY A 1 120 ? -6.950 11.282 5.018 1.00 61.72 120 GLY A C 1
ATOM 893 O O . GLY A 1 120 ? -6.718 11.748 3.928 1.00 61.72 120 GLY A O 1
ATOM 894 N N . ALA A 1 121 ? -6.184 11.675 6.030 1.00 66.44 121 ALA A N 1
ATOM 895 C CA . ALA A 1 121 ? -5.020 12.551 5.816 1.00 66.44 121 ALA A CA 1
ATOM 896 C C . ALA A 1 121 ? -3.839 11.786 5.184 1.00 66.44 121 ALA A C 1
ATOM 898 O O . ALA A 1 121 ? -3.534 10.666 5.592 1.00 66.44 121 ALA A O 1
ATOM 899 N N . ILE A 1 122 ? -3.137 12.393 4.225 1.00 68.00 122 ILE A N 1
ATOM 900 C CA . ILE A 1 122 ? -1.991 11.769 3.544 1.00 68.00 122 ILE A CA 1
ATOM 901 C C . ILE A 1 122 ? -0.712 12.538 3.857 1.00 68.00 122 ILE A C 1
ATOM 903 O O . ILE A 1 122 ? -0.655 13.757 3.709 1.00 68.00 122 ILE A O 1
ATOM 907 N N . GLY A 1 123 ? 0.330 11.809 4.246 1.00 67.31 123 GLY A N 1
ATOM 908 C CA . GLY A 1 123 ? 1.698 12.299 4.328 1.00 67.31 123 GLY A CA 1
ATOM 909 C C . GLY A 1 123 ? 2.591 11.538 3.354 1.00 67.31 123 GLY A C 1
ATOM 910 O O . GLY A 1 123 ? 2.531 10.316 3.259 1.00 67.31 123 GLY A O 1
ATOM 911 N N . THR A 1 124 ? 3.453 12.247 2.635 1.00 66.50 124 THR A N 1
ATOM 912 C CA . THR A 1 124 ? 4.498 11.625 1.811 1.00 66.50 124 THR A CA 1
ATOM 913 C C . THR A 1 124 ? 5.842 12.188 2.197 1.00 66.50 124 THR A C 1
ATOM 915 O O . THR A 1 124 ? 6.019 13.406 2.211 1.00 66.50 124 THR A O 1
ATOM 918 N N . GLN A 1 125 ? 6.798 11.306 2.457 1.00 66.88 125 GLN A N 1
ATOM 919 C CA . GLN A 1 125 ? 8.178 11.682 2.689 1.00 66.88 125 GLN A CA 1
ATOM 920 C C . GLN A 1 125 ? 9.063 11.011 1.642 1.00 66.88 125 GLN A C 1
ATOM 922 O O . GLN A 1 125 ? 9.121 9.787 1.523 1.00 66.88 125 GLN A O 1
ATOM 927 N N . ARG A 1 126 ? 9.795 11.835 0.892 1.00 63.12 126 ARG A N 1
ATOM 928 C CA . ARG A 1 126 ? 10.937 11.372 0.110 1.00 63.12 126 ARG A CA 1
ATOM 929 C C . ARG A 1 126 ? 12.165 11.475 0.998 1.00 63.12 126 ARG A C 1
ATOM 931 O O . ARG A 1 126 ? 12.530 12.571 1.420 1.00 63.12 126 ARG A O 1
ATOM 938 N N . THR A 1 127 ? 12.783 10.346 1.306 1.00 56.47 127 THR A N 1
ATOM 939 C CA . THR A 1 127 ? 14.069 10.353 2.007 1.00 56.47 127 THR A CA 1
ATOM 940 C C . THR A 1 127 ? 15.189 10.555 0.982 1.00 56.47 127 THR A C 1
ATOM 942 O O . THR A 1 127 ? 15.018 10.263 -0.196 1.00 56.47 127 THR A O 1
ATOM 945 N N . SER A 1 128 ? 16.312 11.117 1.423 1.00 48.16 128 SER A N 1
ATOM 946 C CA . SER A 1 128 ? 17.405 11.746 0.657 1.00 48.16 128 SER A CA 1
ATOM 947 C C . SER A 1 128 ? 18.156 10.900 -0.387 1.00 48.16 128 SER A C 1
ATOM 949 O O . SER A 1 128 ? 19.159 11.365 -0.924 1.00 48.16 128 SER A O 1
ATOM 951 N N . ALA A 1 129 ? 17.692 9.698 -0.715 1.00 55.81 129 ALA A N 1
ATOM 952 C CA . ALA A 1 129 ? 18.208 8.896 -1.812 1.00 55.81 129 ALA A CA 1
ATOM 953 C C . ALA A 1 129 ? 17.072 8.720 -2.830 1.00 55.81 129 ALA A C 1
ATOM 955 O O . ALA A 1 129 ? 15.960 8.322 -2.490 1.00 55.81 129 ALA A O 1
ATOM 956 N N . PHE A 1 130 ? 17.306 9.123 -4.081 1.00 66.81 130 PHE A N 1
ATOM 957 C CA . PHE A 1 130 ? 16.300 9.190 -5.152 1.00 66.81 130 PHE A CA 1
ATOM 958 C C . PHE A 1 130 ? 15.585 7.855 -5.452 1.00 66.81 130 PHE A C 1
ATOM 960 O O . PHE A 1 130 ? 14.601 7.875 -6.197 1.00 66.81 130 PHE A O 1
ATOM 967 N N . ASP A 1 131 ? 16.058 6.772 -4.833 1.00 77.69 131 ASP A N 1
ATOM 968 C CA . ASP A 1 131 ? 15.680 5.367 -4.923 1.00 77.69 131 ASP A CA 1
ATOM 969 C C . ASP A 1 131 ? 14.682 4.905 -3.841 1.00 77.69 131 ASP A C 1
ATOM 971 O O . ASP A 1 131 ? 14.319 3.725 -3.817 1.00 77.69 131 ASP A O 1
ATOM 975 N N . LEU A 1 132 ? 14.198 5.807 -2.969 1.00 86.12 132 LEU A N 1
ATOM 976 C CA . LEU A 1 132 ? 13.175 5.505 -1.962 1.00 86.12 132 LEU A CA 1
ATOM 977 C C . LEU A 1 132 ? 12.000 6.493 -1.947 1.00 86.12 132 LEU A C 1
ATOM 979 O O . LEU A 1 132 ? 12.176 7.711 -1.891 1.00 86.12 132 LEU A O 1
ATOM 983 N N . ILE A 1 133 ? 10.787 5.944 -1.870 1.00 86.44 133 ILE A N 1
ATOM 984 C CA . ILE A 1 133 ? 9.566 6.665 -1.491 1.00 86.44 133 ILE A CA 1
ATOM 985 C C . ILE A 1 133 ? 8.978 6.043 -0.227 1.00 86.44 133 ILE A C 1
ATOM 987 O O . ILE A 1 133 ? 8.871 4.822 -0.126 1.00 86.44 133 ILE A O 1
ATOM 991 N N . HIS A 1 134 ? 8.552 6.895 0.709 1.00 87.81 134 HIS A N 1
ATOM 992 C CA . HIS A 1 134 ? 7.702 6.515 1.830 1.00 87.81 134 HIS A CA 1
ATOM 993 C C . HIS A 1 134 ? 6.387 7.301 1.770 1.00 87.81 134 HIS A C 1
ATOM 995 O O . HIS A 1 134 ? 6.365 8.533 1.832 1.00 87.81 134 HIS A O 1
ATOM 1001 N N . TRP A 1 135 ? 5.284 6.577 1.634 1.00 86.50 135 TRP A N 1
ATOM 1002 C CA . TRP A 1 135 ? 3.927 7.105 1.671 1.00 86.50 135 TRP A CA 1
ATOM 1003 C C . TRP A 1 135 ? 3.210 6.619 2.924 1.00 86.50 135 TRP A C 1
ATOM 1005 O O . TRP A 1 135 ? 3.276 5.437 3.250 1.00 86.50 135 TRP A O 1
ATOM 1015 N N . THR A 1 136 ? 2.485 7.519 3.576 1.00 86.00 136 THR A N 1
ATOM 1016 C CA . THR A 1 136 ? 1.643 7.222 4.730 1.00 86.00 136 THR A CA 1
ATOM 1017 C C . THR A 1 136 ? 0.246 7.789 4.499 1.00 86.00 136 THR A C 1
ATOM 1019 O O . THR A 1 136 ? 0.080 8.988 4.279 1.00 86.00 136 THR A O 1
ATOM 1022 N N . ALA A 1 137 ? -0.777 6.950 4.622 1.00 84.25 137 ALA A N 1
ATOM 1023 C CA . ALA A 1 137 ? -2.161 7.382 4.791 1.00 84.25 137 ALA A CA 1
ATOM 1024 C C . ALA A 1 137 ? -2.579 7.186 6.248 1.00 84.25 137 ALA A C 1
ATOM 1026 O O . ALA A 1 137 ? -2.321 6.135 6.832 1.00 84.25 137 ALA A O 1
ATOM 1027 N N . SER A 1 138 ? -3.242 8.184 6.826 1.00 84.25 138 SER A N 1
ATOM 1028 C CA . SER A 1 138 ? -3.719 8.186 8.206 1.00 84.25 138 SER A CA 1
ATOM 1029 C C . SER A 1 138 ? -5.159 8.677 8.285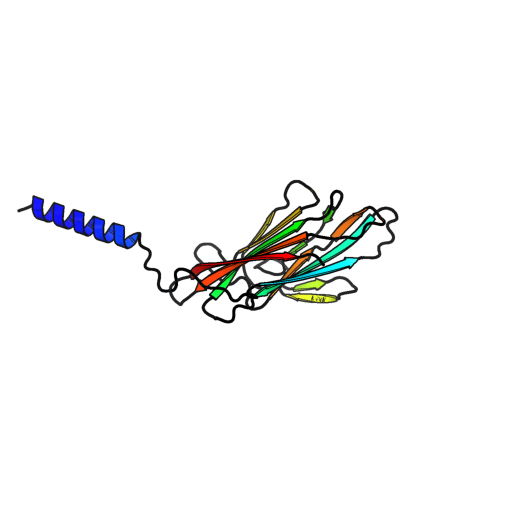 1.00 84.25 138 SER A C 1
ATOM 1031 O O . SER A 1 138 ? -5.510 9.754 7.820 1.00 84.25 138 SER A O 1
ATOM 1033 N N . GLY A 1 139 ? -6.000 7.895 8.938 1.00 77.25 139 GLY A N 1
ATOM 1034 C CA . GLY A 1 139 ? -7.386 8.205 9.248 1.00 77.25 139 GLY A CA 1
ATOM 1035 C C . GLY A 1 139 ? -7.552 9.113 10.464 1.00 77.25 139 GLY A C 1
ATOM 1036 O O . GLY A 1 139 ? -8.673 9.475 10.808 1.00 77.25 139 GLY A O 1
ATOM 1037 N N . GLU A 1 140 ? -6.452 9.484 11.118 1.00 76.56 140 GLU A N 1
ATOM 1038 C CA . GLU A 1 140 ? -6.453 10.387 12.265 1.00 76.56 140 GLU A CA 1
ATOM 1039 C C . GLU A 1 140 ? -6.363 11.844 11.797 1.00 76.56 140 GLU A C 1
ATOM 1041 O O . GLU A 1 140 ? -5.334 12.275 11.270 1.00 76.56 140 GLU A O 1
ATOM 1046 N N . ARG A 1 141 ? -7.429 12.626 12.018 1.00 66.19 141 ARG A N 1
ATOM 1047 C CA . ARG A 1 141 ? -7.442 14.083 11.801 1.00 66.19 141 ARG A CA 1
ATOM 1048 C C . ARG A 1 141 ? -7.995 14.787 13.040 1.00 66.19 141 ARG A C 1
ATOM 1050 O O . ARG A 1 141 ? -9.206 14.842 13.264 1.00 66.19 141 ARG A O 1
ATOM 1057 N N . GLY A 1 142 ? -7.099 15.354 13.848 1.00 68.06 142 GLY A N 1
ATOM 1058 C CA . GLY A 1 142 ? -7.458 15.968 15.129 1.00 68.06 142 GLY A CA 1
ATOM 1059 C C . GLY A 1 142 ? -8.002 14.923 16.105 1.00 68.06 142 GLY A C 1
ATOM 1060 O O . GLY A 1 142 ? -7.318 13.955 16.404 1.00 68.06 142 GLY A O 1
ATOM 1061 N N . LEU A 1 143 ? -9.236 15.113 16.582 1.00 65.75 143 LEU A N 1
ATOM 1062 C CA . LEU A 1 143 ? -9.925 14.172 17.482 1.00 65.75 143 LEU A CA 1
ATOM 1063 C C . LEU A 1 143 ? -10.782 13.130 16.740 1.00 65.75 143 LEU A C 1
ATOM 1065 O O . LEU A 1 143 ? -11.538 12.393 17.370 1.00 65.75 143 LEU A O 1
ATOM 1069 N N . ARG A 1 144 ? -10.747 13.113 15.401 1.00 67.62 144 ARG A N 1
ATOM 1070 C CA . ARG A 1 144 ? -11.528 12.179 14.586 1.00 67.62 144 ARG A CA 1
ATOM 1071 C C . ARG A 1 144 ? -10.635 11.055 14.078 1.00 67.62 144 ARG A C 1
ATOM 1073 O O . ARG A 1 144 ? -9.650 11.326 13.395 1.00 67.62 144 ARG A O 1
ATOM 1080 N N . SER A 1 145 ? -11.064 9.826 14.340 1.00 74.06 145 SER A N 1
ATOM 1081 C CA . SER A 1 145 ? -10.488 8.597 13.794 1.00 74.06 145 SER A CA 1
ATOM 1082 C C . SER A 1 145 ? -11.475 7.989 12.798 1.00 74.06 145 SER A C 1
ATOM 1084 O O . SER A 1 145 ? -12.600 7.625 13.166 1.00 74.06 145 SER A O 1
ATOM 1086 N N . GLN A 1 146 ? -11.083 7.899 11.529 1.00 79.56 146 GLN A N 1
ATOM 1087 C CA . GLN A 1 146 ? -11.905 7.329 10.457 1.00 79.56 146 GLN A CA 1
ATOM 1088 C C . GLN A 1 146 ? -11.143 6.247 9.684 1.00 79.56 146 GLN A C 1
ATOM 1090 O O . GLN A 1 146 ? -9.923 6.328 9.574 1.00 79.56 146 GLN A O 1
ATOM 1095 N N . PRO A 1 147 ? -11.828 5.238 9.124 1.00 79.75 147 PRO A N 1
ATOM 1096 C CA . PRO A 1 147 ? -11.169 4.282 8.246 1.00 79.75 147 PRO A CA 1
ATOM 1097 C C . PRO A 1 147 ? -10.578 4.972 7.010 1.00 79.75 147 PRO A C 1
ATOM 1099 O O . PRO A 1 147 ? -11.218 5.860 6.443 1.00 79.75 147 PRO A O 1
ATOM 1102 N N . ILE A 1 148 ? -9.388 4.547 6.576 1.00 82.19 148 ILE A N 1
ATOM 1103 C CA . ILE A 1 148 ? -8.730 5.088 5.368 1.00 82.19 148 ILE A CA 1
ATOM 1104 C C . ILE A 1 148 ? -9.216 4.428 4.071 1.00 82.19 148 ILE A C 1
ATOM 1106 O O . ILE A 1 148 ? -9.099 4.998 2.990 1.00 82.19 148 ILE A O 1
ATOM 1110 N N . PHE A 1 149 ? -9.761 3.215 4.169 1.00 83.81 149 PHE A N 1
ATOM 1111 C CA . PHE A 1 149 ? -10.491 2.502 3.119 1.00 83.81 149 PHE A CA 1
ATOM 1112 C C . PHE A 1 149 ? -11.208 1.288 3.732 1.00 83.81 149 PHE A C 1
ATOM 1114 O O . PHE A 1 149 ? -10.890 0.873 4.844 1.00 83.81 149 PHE A O 1
ATOM 1121 N N . GLY A 1 150 ? -12.177 0.723 3.005 1.00 81.62 150 GLY A N 1
ATOM 1122 C CA . GLY A 1 150 ? -12.907 -0.478 3.429 1.00 81.62 150 GLY A CA 1
ATOM 1123 C C . GLY A 1 150 ? -12.215 -1.772 2.997 1.00 81.62 150 GLY A C 1
ATOM 1124 O O . GLY A 1 150 ? -11.637 -2.479 3.817 1.00 81.62 150 GLY A O 1
ATOM 1125 N N . SER A 1 151 ? -12.276 -2.084 1.699 1.00 86.00 151 SER A N 1
ATOM 1126 C CA . SER A 1 151 ? -11.784 -3.349 1.130 1.00 86.00 151 SER A CA 1
ATOM 1127 C C . SER A 1 151 ? -10.412 -3.232 0.474 1.00 86.00 151 SER A C 1
ATOM 1129 O O . SER A 1 151 ? -9.555 -4.086 0.669 1.00 86.00 151 SER A O 1
ATOM 1131 N N . SER A 1 152 ? -10.174 -2.184 -0.310 1.00 88.00 152 SER A N 1
ATOM 1132 C CA . SER A 1 152 ? -8.904 -2.012 -1.011 1.00 88.00 152 SER A CA 1
ATOM 1133 C C . SER A 1 152 ? -8.607 -0.560 -1.328 1.00 88.00 152 SER A C 1
ATOM 1135 O O . SER A 1 152 ? -9.519 0.259 -1.436 1.00 88.00 152 SER A O 1
ATOM 1137 N N . THR A 1 153 ? -7.333 -0.278 -1.559 1.00 85.50 153 THR A N 1
ATOM 1138 C CA . THR A 1 153 ? -6.851 1.002 -2.068 1.00 85.50 153 THR A CA 1
ATOM 1139 C C . THR A 1 153 ? -5.656 0.810 -3.004 1.00 85.50 153 THR A C 1
ATOM 1141 O O . THR A 1 153 ? -5.127 -0.299 -3.111 1.00 85.50 153 THR A O 1
ATOM 1144 N N . ASN A 1 154 ? -5.231 1.873 -3.690 1.00 86.69 154 ASN A N 1
ATOM 1145 C CA . ASN A 1 154 ? -4.044 1.859 -4.535 1.00 86.69 154 ASN A CA 1
ATOM 1146 C C . ASN A 1 154 ? -3.033 2.944 -4.128 1.00 86.69 154 ASN A C 1
ATOM 1148 O O . ASN A 1 154 ? -3.373 3.969 -3.544 1.00 86.69 154 ASN A O 1
ATOM 1152 N N . PHE A 1 155 ? -1.775 2.732 -4.484 1.00 86.19 155 PHE A N 1
ATOM 1153 C CA . PHE A 1 155 ? -0.719 3.734 -4.477 1.00 86.19 155 PHE A CA 1
ATOM 1154 C C . PHE A 1 155 ? -0.026 3.675 -5.836 1.00 86.19 155 PHE A C 1
ATOM 1156 O O . PHE A 1 155 ? 0.403 2.601 -6.262 1.00 86.19 155 PHE A O 1
ATOM 1163 N N . TYR A 1 156 ? 0.023 4.802 -6.543 1.00 86.88 156 TYR A N 1
ATOM 1164 C CA . TYR A 1 156 ? 0.553 4.859 -7.898 1.00 86.88 156 TYR A CA 1
ATOM 1165 C C . TYR A 1 156 ? 1.790 5.748 -7.959 1.00 86.88 156 TYR A C 1
ATOM 1167 O O . TYR A 1 156 ? 1.779 6.894 -7.509 1.00 86.88 156 TYR A O 1
ATOM 1175 N N . ILE A 1 157 ? 2.856 5.218 -8.543 1.00 88.12 157 ILE A N 1
ATOM 1176 C CA . ILE A 1 157 ? 4.068 5.953 -8.880 1.00 88.12 157 ILE A CA 1
ATOM 1177 C C . ILE A 1 157 ? 4.051 6.154 -10.386 1.00 88.12 157 ILE A C 1
ATOM 1179 O O . ILE A 1 157 ? 4.054 5.188 -11.151 1.00 88.12 157 ILE A O 1
ATOM 1183 N N . GLU A 1 158 ? 4.026 7.417 -10.793 1.00 85.12 158 GLU A N 1
ATOM 1184 C CA . GLU A 1 158 ? 3.823 7.793 -12.188 1.00 85.12 158 GLU A CA 1
ATOM 1185 C C . GLU A 1 158 ? 5.050 7.497 -13.037 1.00 85.12 158 GLU A C 1
ATOM 1187 O O . GLU A 1 158 ? 4.931 7.029 -14.167 1.00 85.12 158 GLU A O 1
ATOM 1192 N N . THR A 1 159 ? 6.239 7.763 -12.502 1.00 87.44 159 THR A N 1
ATOM 1193 C CA . THR A 1 159 ? 7.481 7.542 -13.225 1.00 87.44 159 THR A CA 1
ATOM 1194 C C . THR A 1 159 ? 8.596 7.077 -12.297 1.00 87.44 159 THR A C 1
ATOM 1196 O O . THR A 1 159 ? 8.921 7.701 -11.288 1.00 87.44 159 THR A O 1
ATOM 1199 N N . VAL A 1 160 ? 9.249 5.998 -12.705 1.00 89.06 160 VAL A N 1
ATOM 1200 C CA . VAL A 1 160 ? 10.533 5.524 -12.208 1.00 89.06 160 VAL A CA 1
ATOM 1201 C C . VAL A 1 160 ? 11.473 5.456 -13.397 1.00 89.06 160 VAL A C 1
ATOM 1203 O O . VAL A 1 160 ? 11.209 4.740 -14.361 1.00 89.06 160 VAL A O 1
ATOM 1206 N N . ARG A 1 161 ? 12.558 6.217 -13.326 1.00 89.06 161 ARG A N 1
ATOM 1207 C CA . ARG A 1 161 ? 13.610 6.239 -14.342 1.00 89.06 161 ARG A CA 1
ATOM 1208 C C . ARG A 1 161 ? 14.721 5.301 -13.917 1.00 89.06 161 ARG A C 1
ATOM 1210 O O . ARG A 1 161 ? 15.177 5.414 -12.781 1.00 89.06 161 ARG A O 1
ATOM 1217 N N . VAL A 1 162 ? 15.165 4.422 -14.803 1.00 88.31 162 VAL A N 1
ATOM 1218 C CA . VAL A 1 162 ? 16.351 3.574 -14.604 1.00 88.31 162 VAL A CA 1
ATOM 1219 C C . VAL A 1 162 ? 17.238 3.642 -15.850 1.00 88.31 162 VAL A C 1
ATOM 1221 O O . VAL A 1 162 ? 16.726 3.960 -16.922 1.00 88.31 162 VAL A O 1
ATOM 1224 N N . PRO A 1 163 ? 18.552 3.377 -15.756 1.00 86.50 163 PRO A N 1
ATOM 1225 C CA . PRO A 1 163 ? 19.412 3.385 -16.939 1.00 86.50 163 PRO A CA 1
ATOM 1226 C C . PRO A 1 163 ? 18.944 2.354 -17.977 1.00 86.50 163 PRO A C 1
ATOM 1228 O O . PRO A 1 163 ? 18.498 1.273 -17.584 1.00 86.50 163 PRO A O 1
ATOM 1231 N N . GLU A 1 164 ? 19.068 2.682 -19.266 1.00 83.62 164 GLU A N 1
ATOM 1232 C CA . GLU A 1 164 ? 18.640 1.823 -20.384 1.00 83.62 164 GLU A CA 1
ATOM 1233 C C . GLU A 1 164 ? 19.160 0.382 -20.247 1.00 83.62 164 GLU A C 1
ATOM 1235 O O . GLU A 1 164 ? 20.309 0.140 -19.863 1.00 83.62 164 GLU A O 1
ATOM 1240 N N . GLY A 1 165 ? 18.297 -0.584 -20.569 1.00 78.00 165 GLY A N 1
ATOM 1241 C CA . GLY A 1 165 ? 18.623 -2.008 -20.566 1.00 78.00 165 GLY A CA 1
ATOM 1242 C C . GLY A 1 165 ? 18.435 -2.676 -19.205 1.00 78.00 165 GLY A C 1
ATOM 1243 O O . GLY A 1 165 ? 18.628 -3.887 -19.091 1.00 78.00 165 GLY A O 1
ATOM 1244 N N . ASN A 1 166 ? 18.015 -1.922 -18.184 1.00 81.38 166 ASN A N 1
ATOM 1245 C CA . ASN A 1 166 ? 17.698 -2.463 -16.868 1.00 81.38 166 ASN A CA 1
ATOM 1246 C C . ASN A 1 166 ? 16.192 -2.678 -16.697 1.00 81.38 166 ASN A C 1
ATOM 1248 O O . ASN A 1 166 ? 15.369 -1.794 -16.943 1.00 81.38 166 ASN A O 1
ATOM 1252 N N . SER A 1 167 ? 15.828 -3.851 -16.183 1.00 83.75 167 SER A N 1
ATOM 1253 C CA . SER A 1 167 ? 14.473 -4.123 -15.706 1.00 83.75 167 SER A CA 1
ATOM 1254 C C . SER A 1 167 ? 14.239 -3.471 -14.345 1.00 83.75 167 SER A C 1
ATOM 1256 O O . SER A 1 167 ? 15.072 -3.600 -13.443 1.00 83.75 167 SER A O 1
ATOM 1258 N N . LEU A 1 168 ? 13.077 -2.846 -14.154 1.00 88.62 168 LEU A N 1
ATOM 1259 C CA . LEU A 1 168 ? 12.677 -2.368 -12.837 1.00 88.62 168 LEU A CA 1
ATOM 1260 C C . LEU A 1 168 ? 12.178 -3.530 -11.961 1.00 88.62 168 LEU A C 1
ATOM 1262 O O . LEU A 1 168 ? 11.166 -4.153 -12.266 1.00 88.62 168 LEU A O 1
ATOM 1266 N N . ALA A 1 169 ? 12.851 -3.754 -10.832 1.00 89.06 169 ALA A N 1
ATOM 1267 C CA . ALA A 1 169 ? 12.434 -4.686 -9.784 1.00 89.06 169 ALA A CA 1
ATOM 1268 C C . ALA A 1 169 ? 12.299 -3.932 -8.444 1.00 89.06 169 ALA A C 1
ATOM 1270 O O . ALA A 1 169 ? 13.239 -3.920 -7.645 1.00 89.06 169 ALA A O 1
ATOM 1271 N N . PRO A 1 170 ? 11.175 -3.228 -8.207 1.00 91.12 170 PRO A N 1
ATOM 1272 C CA . PRO A 1 170 ? 10.958 -2.507 -6.967 1.00 91.12 170 PRO A CA 1
ATOM 1273 C C . PRO A 1 170 ? 10.689 -3.487 -5.819 1.00 91.12 170 PRO A C 1
ATOM 1275 O O . PRO A 1 170 ? 9.936 -4.450 -5.965 1.00 91.12 170 PRO A O 1
ATOM 1278 N N . ILE A 1 171 ? 11.263 -3.201 -4.654 1.00 93.19 171 ILE A N 1
ATOM 1279 C CA . ILE A 1 171 ? 10.903 -3.846 -3.392 1.00 93.19 171 ILE A CA 1
ATOM 1280 C C . ILE A 1 171 ? 9.855 -2.964 -2.723 1.00 93.19 171 ILE A C 1
ATOM 1282 O O . ILE A 1 171 ? 10.122 -1.801 -2.407 1.00 93.19 171 ILE A O 1
ATOM 1286 N N . VAL A 1 172 ? 8.663 -3.515 -2.513 1.00 94.44 172 VAL A N 1
ATOM 1287 C CA . VAL A 1 172 ? 7.526 -2.815 -1.915 1.00 94.44 172 VAL A CA 1
ATOM 1288 C C . VAL A 1 172 ? 7.234 -3.422 -0.553 1.00 94.44 172 VAL A C 1
ATOM 1290 O O . VAL A 1 172 ? 6.888 -4.593 -0.456 1.00 94.44 172 VAL A O 1
ATOM 1293 N N . THR A 1 173 ? 7.328 -2.623 0.503 1.00 95.81 173 THR A N 1
ATOM 1294 C CA . THR A 1 173 ? 6.913 -3.009 1.854 1.00 95.81 173 THR A CA 1
ATOM 1295 C C . THR A 1 173 ? 5.673 -2.217 2.232 1.00 95.81 173 THR A C 1
ATOM 1297 O O . THR A 1 173 ? 5.698 -0.989 2.231 1.00 95.81 173 THR A O 1
ATOM 1300 N N . VAL A 1 174 ? 4.595 -2.915 2.576 1.00 95.62 174 VAL A N 1
ATOM 1301 C CA . VAL A 1 174 ? 3.329 -2.323 3.011 1.00 95.62 174 VAL A CA 1
ATOM 1302 C C . VAL A 1 174 ? 3.054 -2.746 4.440 1.00 95.62 174 VAL A C 1
ATOM 1304 O O . VAL A 1 174 ? 3.057 -3.938 4.737 1.00 95.62 174 VAL A O 1
ATOM 1307 N N . SER A 1 175 ? 2.780 -1.779 5.308 1.00 96.19 175 SER A N 1
ATOM 1308 C CA . SER A 1 175 ? 2.229 -2.014 6.641 1.00 96.19 175 SER A CA 1
ATOM 1309 C C . SER A 1 175 ? 0.817 -1.454 6.711 1.00 96.19 175 SER A C 1
ATOM 1311 O O . SER A 1 175 ? 0.595 -0.297 6.361 1.00 96.19 175 SER A O 1
ATOM 1313 N N . LEU A 1 176 ? -0.131 -2.265 7.165 1.00 95.19 176 LEU A N 1
ATOM 1314 C CA . LEU A 1 176 ? -1.513 -1.863 7.399 1.00 95.19 176 LEU A CA 1
ATOM 1315 C C . LEU A 1 176 ? -1.814 -1.986 8.891 1.00 95.19 176 LEU A C 1
ATOM 1317 O O . LEU A 1 176 ? -1.399 -2.948 9.541 1.00 95.19 176 LEU A O 1
ATOM 1321 N N . PHE A 1 177 ? -2.507 -0.994 9.437 1.00 94.88 177 PHE A N 1
ATOM 1322 C CA . PHE A 1 177 ? -2.847 -0.916 10.850 1.00 94.88 177 PHE A CA 1
ATOM 1323 C C . PHE A 1 177 ? -4.360 -0.790 11.001 1.00 94.88 177 PHE A C 1
ATOM 1325 O O . PHE A 1 177 ? -5.004 -0.018 10.282 1.00 94.88 177 PHE A O 1
ATOM 1332 N N . TRP A 1 178 ? -4.918 -1.522 11.966 1.00 94.75 178 TRP A N 1
ATOM 1333 C CA . TRP A 1 178 ? -6.351 -1.571 12.233 1.00 94.75 178 TRP A CA 1
ATOM 1334 C C . TRP A 1 178 ? -6.692 -1.035 13.614 1.00 94.75 178 TRP A C 1
ATOM 1336 O O . TRP A 1 178 ? -6.011 -1.309 14.612 1.00 94.75 178 TRP A O 1
ATOM 1346 N N . TYR A 1 179 ? -7.800 -0.302 13.657 1.00 92.81 179 TYR A N 1
ATOM 1347 C CA . TYR A 1 179 ? -8.462 0.101 14.882 1.00 92.81 179 TYR A CA 1
ATOM 1348 C C . TYR A 1 179 ? -9.648 -0.802 15.158 1.00 92.81 179 TYR A C 1
ATOM 1350 O O . TYR A 1 179 ? -10.356 -1.198 14.236 1.00 92.81 179 TYR A O 1
ATOM 1358 N N . PHE A 1 180 ? -9.889 -1.063 16.439 1.00 92.31 180 PHE A N 1
ATOM 1359 C CA . PHE A 1 180 ? -11.228 -1.406 16.883 1.00 92.31 180 PHE A CA 1
ATOM 1360 C C . PHE A 1 180 ? -12.036 -0.117 16.975 1.00 92.31 180 PHE A C 1
ATOM 1362 O O . PHE A 1 180 ? -11.535 0.881 17.497 1.00 92.31 180 PHE A O 1
ATOM 1369 N N . ARG A 1 181 ? -13.273 -0.141 16.483 1.00 87.69 181 ARG A N 1
ATOM 1370 C CA . ARG A 1 181 ? -14.184 1.000 16.474 1.00 87.69 181 ARG A CA 1
ATOM 1371 C C . ARG A 1 181 ? -15.569 0.586 16.950 1.00 87.69 181 ARG A C 1
ATOM 1373 O O . ARG A 1 181 ? -16.167 -0.349 16.427 1.00 87.69 181 ARG A O 1
ATOM 1380 N N . ASN A 1 182 ? -16.107 1.351 17.891 1.00 87.31 182 ASN A N 1
ATOM 1381 C CA . ASN A 1 182 ? -17.502 1.281 18.312 1.00 87.31 182 ASN A CA 1
ATOM 1382 C C . ASN A 1 182 ? -18.121 2.696 18.319 1.00 87.31 182 ASN A C 1
ATOM 1384 O O . ASN A 1 182 ? -17.534 3.646 17.802 1.00 87.31 182 ASN A O 1
ATOM 1388 N N . ALA A 1 183 ? -19.320 2.843 18.886 1.00 84.81 183 ALA A N 1
ATOM 1389 C CA . ALA A 1 183 ? -20.023 4.127 18.941 1.00 84.81 183 ALA A CA 1
ATOM 1390 C C . ALA A 1 183 ? -19.330 5.202 19.808 1.00 84.81 183 ALA A C 1
ATOM 1392 O O . ALA A 1 183 ? -19.652 6.379 19.682 1.00 84.81 183 ALA A O 1
ATOM 1393 N N . LEU A 1 184 ? -18.413 4.808 20.694 1.00 84.06 184 LEU A N 1
ATOM 1394 C CA . LEU A 1 184 ? -17.817 5.661 21.725 1.00 84.06 184 LEU A CA 1
ATOM 1395 C C . LEU A 1 184 ? -16.303 5.849 21.556 1.00 84.06 184 LEU A C 1
ATOM 1397 O O . LEU A 1 184 ? -15.758 6.836 22.040 1.00 84.06 184 LEU A O 1
ATOM 1401 N N . GLN A 1 185 ? -15.613 4.896 20.929 1.00 86.38 185 GLN A N 1
ATOM 1402 C CA . GLN A 1 185 ? -14.156 4.801 20.921 1.00 86.38 185 GLN A CA 1
ATOM 1403 C C . GLN A 1 185 ? -13.628 4.225 19.605 1.00 86.38 185 GLN A C 1
ATOM 1405 O O . GLN A 1 185 ? -14.261 3.381 18.965 1.00 86.38 185 GLN A O 1
ATOM 1410 N N . ALA A 1 186 ? -12.421 4.658 19.246 1.00 86.12 186 ALA A N 1
ATOM 1411 C CA . ALA A 1 186 ? -11.597 4.061 18.209 1.00 86.12 186 ALA A CA 1
ATOM 1412 C C . ALA A 1 186 ? -10.145 4.012 18.703 1.00 86.12 186 ALA A C 1
ATOM 1414 O O . ALA A 1 186 ? -9.661 5.000 19.254 1.00 86.12 186 ALA A O 1
ATOM 1415 N N . TYR A 1 187 ? -9.470 2.869 18.575 1.00 88.94 187 TYR A N 1
ATOM 1416 C CA . TYR A 1 187 ? -8.094 2.719 19.065 1.00 88.94 187 TYR A CA 1
ATOM 1417 C C . TYR A 1 187 ? -7.333 1.556 18.393 1.00 88.94 187 TYR A C 1
ATOM 1419 O O . TYR A 1 187 ? -7.973 0.614 17.917 1.00 88.94 187 TYR A O 1
ATOM 1427 N N . PRO A 1 188 ? -5.979 1.547 18.420 1.00 92.25 188 PRO A N 1
ATOM 1428 C CA . PRO A 1 188 ? -5.153 0.519 17.772 1.00 92.25 188 PRO A CA 1
ATOM 1429 C C . PRO A 1 188 ? -5.283 -0.857 18.394 1.00 92.25 188 PRO A C 1
ATOM 1431 O O . PRO A 1 188 ? -5.137 -0.999 19.605 1.00 92.25 188 PRO A O 1
ATOM 1434 N N . VAL A 1 189 ? -5.496 -1.879 17.565 1.00 95.19 189 VAL A N 1
ATOM 1435 C CA . VAL A 1 189 ? -5.610 -3.272 18.035 1.00 95.19 189 VAL A CA 1
ATOM 1436 C C . VAL A 1 189 ? -4.761 -4.268 17.261 1.00 95.19 189 VAL A C 1
ATOM 1438 O O . VAL A 1 189 ? -4.480 -5.339 17.797 1.00 95.19 189 VAL A O 1
ATOM 1441 N N . ALA A 1 190 ? -4.354 -3.948 16.031 1.00 96.50 190 ALA A N 1
ATOM 1442 C CA . ALA A 1 190 ? -3.556 -4.854 15.219 1.00 96.50 190 ALA A CA 1
ATOM 1443 C C . ALA A 1 190 ? -2.782 -4.132 14.111 1.00 96.50 190 ALA A C 1
ATOM 1445 O O . ALA A 1 190 ? -3.152 -3.039 13.674 1.00 96.50 190 ALA A O 1
ATOM 1446 N N . SER A 1 191 ? -1.737 -4.790 13.619 1.00 97.25 191 SER A N 1
ATOM 1447 C CA . SER A 1 191 ? -1.003 -4.406 12.418 1.00 97.25 191 SER A CA 1
ATOM 1448 C C . SER A 1 191 ? -0.458 -5.637 11.699 1.00 97.25 191 SER A C 1
ATOM 1450 O O . SER A 1 191 ? -0.335 -6.714 12.282 1.00 97.25 191 SER A O 1
ATOM 1452 N N . SER A 1 192 ? -0.155 -5.478 10.416 1.00 97.31 192 SER A N 1
ATOM 1453 C CA . SER A 1 192 ? 0.455 -6.506 9.578 1.00 97.31 192 SER A CA 1
ATOM 1454 C C . SER A 1 192 ? 1.325 -5.843 8.525 1.00 97.31 192 SER A C 1
ATOM 1456 O O . SER A 1 192 ? 0.987 -4.768 8.027 1.00 97.31 192 SER A O 1
ATOM 1458 N N . THR A 1 193 ? 2.434 -6.495 8.189 1.00 97.19 193 THR A N 1
ATOM 1459 C CA . THR A 1 193 ? 3.409 -6.001 7.222 1.00 97.19 193 THR A CA 1
ATOM 1460 C C . THR A 1 193 ? 3.722 -7.092 6.211 1.00 97.19 193 THR A C 1
ATOM 1462 O O . THR A 1 193 ? 4.029 -8.223 6.585 1.00 97.19 193 THR A O 1
ATOM 1465 N N . ILE A 1 194 ? 3.675 -6.740 4.929 1.00 96.12 194 ILE A N 1
ATOM 1466 C CA . ILE A 1 194 ? 4.058 -7.607 3.815 1.00 96.12 194 ILE A CA 1
ATOM 1467 C C . ILE A 1 194 ? 5.109 -6.892 2.977 1.00 96.12 194 ILE A C 1
ATOM 1469 O O . ILE A 1 194 ? 4.981 -5.704 2.686 1.00 96.12 194 ILE A O 1
ATOM 1473 N N . THR A 1 195 ? 6.127 -7.638 2.558 1.00 94.00 195 THR A N 1
ATOM 1474 C CA . THR A 1 195 ? 7.078 -7.200 1.536 1.00 94.00 195 THR A CA 1
ATOM 1475 C C . THR A 1 195 ? 6.852 -8.027 0.279 1.00 94.00 195 THR A C 1
ATOM 1477 O O . THR A 1 195 ? 6.811 -9.253 0.353 1.00 94.00 195 THR A O 1
ATOM 1480 N N . GLY A 1 196 ? 6.700 -7.355 -0.857 1.00 84.00 196 GLY A N 1
ATOM 1481 C CA . GLY A 1 196 ? 6.492 -7.960 -2.165 1.00 84.00 196 GLY A CA 1
ATOM 1482 C C . GLY A 1 196 ? 7.374 -7.329 -3.239 1.00 84.00 196 GLY A C 1
ATOM 1483 O O . GLY A 1 196 ? 7.894 -6.222 -3.087 1.00 84.00 196 GLY A O 1
ATOM 1484 N N . SER A 1 197 ? 7.518 -8.060 -4.334 1.00 82.31 197 SER A N 1
ATOM 1485 C CA . SER A 1 197 ? 8.061 -7.607 -5.613 1.00 82.31 197 SER A CA 1
ATOM 1486 C C . SER A 1 197 ? 7.004 -7.877 -6.699 1.00 82.31 197 SER A C 1
ATOM 1488 O O . SER A 1 197 ? 6.025 -8.569 -6.398 1.00 82.31 197 SER A O 1
ATOM 1490 N N . PRO A 1 198 ? 7.146 -7.322 -7.915 1.00 77.69 198 PRO A N 1
ATOM 1491 C CA . PRO A 1 198 ? 6.253 -7.627 -9.035 1.00 77.69 198 PRO A CA 1
ATOM 1492 C C . PRO A 1 198 ? 6.222 -9.118 -9.375 1.00 77.69 198 PRO A C 1
ATOM 1494 O O . PRO A 1 198 ? 7.216 -9.817 -9.055 1.00 77.69 198 PRO A O 1
#

pLDDT: mean 78.72, std 15.12, range [43.59, 97.31]